Protein AF-A0A5D6Y113-F1 (afdb_monomer_lite)

Radius of gyration: 24.33 Å; chains: 1; bounding box: 71×51×54 Å

Structure (mmCIF, N/CA/C/O backbone):
data_AF-A0A5D6Y113-F1
#
_entry.id   AF-A0A5D6Y113-F1
#
loop_
_atom_site.group_PDB
_atom_site.id
_atom_site.type_symbol
_atom_site.label_atom_id
_atom_site.label_alt_id
_atom_site.label_comp_id
_atom_site.label_asym_id
_atom_site.label_entity_id
_atom_site.label_seq_id
_atom_site.pdbx_PDB_ins_code
_atom_site.Cartn_x
_atom_site.Cartn_y
_atom_site.Cartn_z
_atom_site.occupancy
_atom_site.B_iso_or_equiv
_atom_site.auth_seq_id
_atom_site.auth_comp_id
_atom_site.auth_asym_id
_atom_site.auth_atom_id
_atom_site.pdbx_PDB_model_num
ATOM 1 N N . MET A 1 1 ? -20.165 -2.470 1.820 1.00 55.06 1 MET A N 1
ATOM 2 C CA . MET A 1 1 ? -19.739 -1.443 2.804 1.00 55.06 1 MET A CA 1
ATOM 3 C C . MET A 1 1 ? -20.452 -0.102 2.636 1.00 55.06 1 MET A C 1
ATOM 5 O O . MET A 1 1 ? -20.246 0.569 1.633 1.00 55.06 1 MET A O 1
ATOM 9 N N . GLN A 1 2 ? -21.240 0.335 3.626 1.00 47.94 2 GLN A N 1
ATOM 10 C CA . GLN A 1 2 ? -21.704 1.727 3.748 1.00 47.94 2 GLN A CA 1
ATOM 11 C C . GLN A 1 2 ? -21.156 2.346 5.044 1.00 47.94 2 GLN A C 1
ATOM 13 O O . GLN A 1 2 ? -21.087 1.681 6.082 1.00 47.94 2 GLN A O 1
ATOM 18 N N . ARG A 1 3 ? -20.720 3.606 4.963 1.00 52.34 3 ARG A N 1
ATOM 19 C CA . ARG A 1 3 ? -20.337 4.444 6.108 1.00 52.34 3 ARG A CA 1
ATOM 20 C C . ARG A 1 3 ? -21.591 5.137 6.647 1.00 52.34 3 ARG A C 1
ATOM 22 O O . ARG A 1 3 ? -22.482 5.462 5.864 1.00 52.34 3 ARG A O 1
ATOM 29 N N . ALA A 1 4 ? -21.664 5.366 7.958 1.00 46.12 4 ALA A N 1
ATOM 30 C CA . ALA A 1 4 ? -22.745 6.153 8.547 1.00 46.12 4 ALA A CA 1
ATOM 31 C C . ALA A 1 4 ? -22.778 7.560 7.919 1.00 46.12 4 ALA A C 1
ATOM 33 O O . ALA A 1 4 ? -21.730 8.151 7.648 1.00 46.12 4 ALA A O 1
ATOM 34 N N . SER A 1 5 ? -23.977 8.080 7.649 1.00 41.00 5 SER A N 1
ATOM 35 C CA . SER A 1 5 ? -24.178 9.336 6.924 1.00 41.00 5 SER A CA 1
ATOM 36 C C . SER A 1 5 ? -23.503 10.508 7.641 1.00 41.00 5 SER A C 1
ATOM 38 O O . SER A 1 5 ? -23.987 10.971 8.676 1.00 41.00 5 SER A O 1
ATOM 40 N N . ARG A 1 6 ? -22.400 11.024 7.084 1.00 50.41 6 ARG A N 1
ATOM 41 C CA . ARG A 1 6 ? -21.844 12.311 7.511 1.00 50.41 6 ARG A CA 1
ATOM 42 C C . ARG A 1 6 ? -22.792 13.419 7.067 1.00 50.41 6 ARG A C 1
ATOM 44 O O . ARG A 1 6 ? -23.111 13.529 5.884 1.00 50.41 6 ARG A O 1
ATOM 51 N N . GLY A 1 7 ? -23.226 14.224 8.036 1.00 44.16 7 GLY A N 1
ATOM 52 C CA . GLY A 1 7 ? -24.005 15.435 7.810 1.00 44.16 7 GLY A CA 1
ATOM 53 C C . GLY A 1 7 ? -23.404 16.289 6.693 1.00 44.16 7 GLY A C 1
ATOM 54 O O . GLY A 1 7 ? -22.188 16.357 6.512 1.00 44.16 7 GLY A O 1
ATOM 55 N N . THR A 1 8 ? -24.299 16.887 5.921 1.00 43.56 8 THR A N 1
ATOM 56 C CA . THR A 1 8 ? -24.114 17.692 4.709 1.00 43.56 8 THR A CA 1
ATOM 57 C C . THR A 1 8 ? -22.980 18.729 4.793 1.00 43.56 8 THR A C 1
ATOM 59 O O . THR A 1 8 ? -23.245 19.902 5.027 1.00 43.56 8 THR A O 1
ATOM 62 N N . ALA A 1 9 ? -21.717 18.326 4.599 1.00 42.09 9 ALA A N 1
ATOM 63 C CA . ALA A 1 9 ? -20.578 19.257 4.510 1.00 42.09 9 ALA A CA 1
ATOM 64 C C . ALA A 1 9 ? -19.300 18.677 3.853 1.00 42.09 9 ALA A C 1
ATOM 66 O O . ALA A 1 9 ? -18.216 19.226 4.038 1.00 42.09 9 ALA A O 1
ATOM 67 N N . ALA A 1 10 ? -19.367 17.573 3.098 1.00 45.25 10 ALA A N 1
ATOM 68 C CA . ALA A 1 10 ? -18.191 17.055 2.386 1.00 45.25 10 ALA A CA 1
ATOM 69 C C . ALA A 1 10 ? -18.111 17.645 0.957 1.00 45.25 10 ALA A C 1
ATOM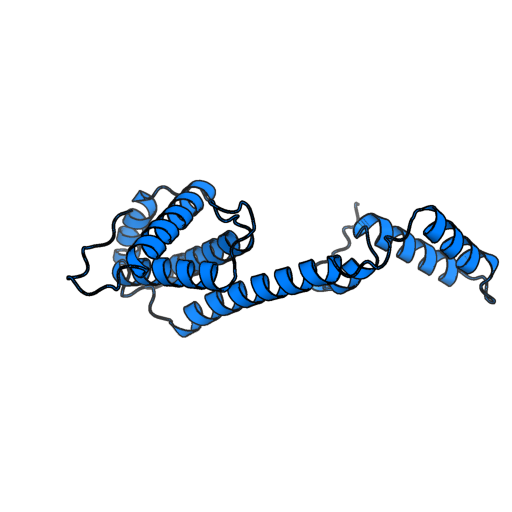 71 O O . ALA A 1 10 ? -19.097 17.567 0.217 1.00 45.25 10 ALA A O 1
ATOM 72 N N . PRO A 1 11 ? -16.976 18.232 0.522 1.00 43.31 11 PRO A N 1
ATOM 73 C CA . PRO A 1 11 ? -16.843 18.786 -0.827 1.00 43.31 11 PRO A CA 1
ATOM 74 C C . PRO A 1 11 ? -17.041 17.688 -1.885 1.00 43.31 11 PRO A C 1
ATOM 76 O O . PRO A 1 11 ? -16.453 16.615 -1.773 1.00 43.31 11 PRO A O 1
ATOM 79 N N . LYS A 1 12 ? -17.839 17.952 -2.933 1.00 45.09 12 LYS A N 1
ATOM 80 C CA . LYS A 1 12 ? -18.312 16.967 -3.942 1.00 45.09 12 LYS A CA 1
ATOM 81 C C . LYS A 1 12 ? -17.239 16.021 -4.522 1.00 45.09 12 LYS A C 1
ATOM 83 O O . LYS A 1 12 ? -17.572 14.901 -4.894 1.00 45.09 12 LYS A O 1
ATOM 88 N N . GLY A 1 13 ? -15.965 16.423 -4.571 1.00 54.56 13 GLY A N 1
ATOM 89 C CA . GLY A 1 13 ? -14.854 15.565 -5.013 1.00 54.56 13 GLY A CA 1
ATOM 90 C C . GLY A 1 13 ? -14.480 14.429 -4.044 1.00 54.56 13 GLY A C 1
ATOM 91 O O . GLY A 1 13 ? -14.003 13.384 -4.478 1.00 54.56 13 GLY A O 1
ATOM 92 N N . THR A 1 14 ? -14.741 14.589 -2.744 1.00 60.56 14 THR A N 1
ATOM 93 C CA . THR A 1 14 ? -14.380 13.597 -1.712 1.00 60.56 14 THR A CA 1
ATOM 94 C C . THR A 1 14 ? -15.302 12.380 -1.687 1.00 60.56 14 THR A C 1
ATOM 96 O O . THR A 1 14 ? -14.813 11.275 -1.475 1.00 60.56 14 THR A O 1
ATOM 99 N N . ALA A 1 15 ? -16.592 12.540 -2.001 1.00 68.19 15 ALA A N 1
ATOM 100 C CA . ALA A 1 15 ? -17.554 11.433 -2.017 1.00 68.19 15 ALA A CA 1
ATOM 101 C C . ALA A 1 15 ? -17.235 10.383 -3.101 1.00 68.19 15 ALA A C 1
ATOM 103 O O . ALA A 1 15 ? -17.309 9.180 -2.859 1.00 68.19 15 ALA A O 1
ATOM 104 N N . GLY A 1 16 ? -16.818 10.826 -4.295 1.00 79.06 16 GLY A N 1
ATOM 105 C CA . GLY A 1 16 ? -16.410 9.915 -5.372 1.00 79.06 16 GLY A CA 1
ATOM 106 C C . GLY A 1 16 ? -15.104 9.179 -5.064 1.00 79.06 16 GLY A C 1
ATOM 107 O O . GLY A 1 16 ? -14.962 7.994 -5.367 1.00 79.06 16 GLY A O 1
ATOM 108 N N . GLN A 1 17 ? -14.157 9.865 -4.421 1.00 81.94 17 GLN A N 1
ATOM 109 C CA . GLN A 1 17 ? -12.900 9.264 -3.981 1.00 81.94 17 GLN A CA 1
ATOM 110 C C . GLN A 1 17 ? -13.118 8.247 -2.856 1.00 81.94 17 GLN A C 1
ATOM 112 O O . GLN A 1 17 ? -12.492 7.191 -2.860 1.00 81.94 17 GLN A O 1
ATOM 117 N N . GLU A 1 18 ? -14.014 8.549 -1.921 1.00 86.81 18 GLU A N 1
ATOM 118 C CA . GLU A 1 18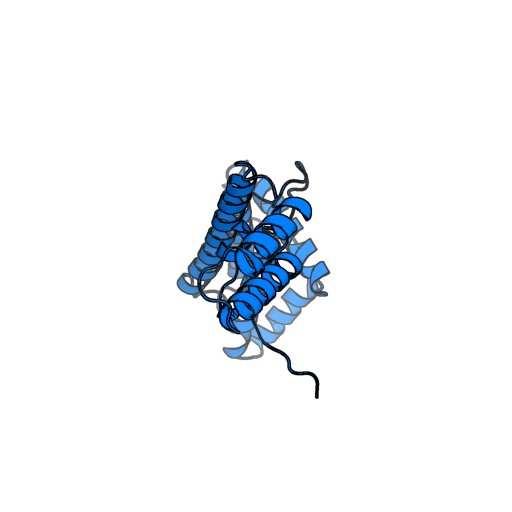 ? -14.411 7.647 -0.847 1.00 86.81 18 GLU A CA 1
ATOM 119 C C . GLU A 1 18 ? -15.067 6.377 -1.391 1.00 86.81 18 GLU A C 1
ATOM 121 O O . GLU A 1 18 ? -14.627 5.282 -1.052 1.00 86.81 18 GLU A O 1
ATOM 126 N N . ALA A 1 19 ? -16.050 6.496 -2.289 1.00 87.62 19 ALA A N 1
ATOM 127 C CA . ALA A 1 19 ? -16.704 5.332 -2.887 1.00 87.62 19 ALA A CA 1
ATOM 128 C C . ALA A 1 19 ? -15.701 4.417 -3.609 1.00 87.62 19 ALA A C 1
ATOM 130 O O . ALA A 1 19 ? -15.749 3.194 -3.472 1.00 87.62 19 ALA A O 1
ATOM 131 N N . ALA A 1 20 ? -14.745 5.009 -4.332 1.00 90.44 20 ALA A N 1
ATOM 132 C CA . ALA A 1 20 ? -13.668 4.253 -4.954 1.00 90.44 20 ALA A CA 1
ATOM 133 C C . ALA A 1 20 ? -12.773 3.574 -3.904 1.00 90.44 20 ALA A C 1
ATOM 135 O O . ALA A 1 20 ? -12.513 2.381 -4.025 1.00 90.44 20 ALA A O 1
ATOM 136 N N . ALA A 1 21 ? -12.357 4.285 -2.853 1.00 92.25 21 ALA A N 1
ATOM 137 C CA . ALA A 1 21 ? -11.545 3.716 -1.778 1.00 92.25 21 ALA A CA 1
ATOM 138 C C . ALA A 1 21 ? -12.220 2.502 -1.120 1.00 92.25 21 ALA A C 1
ATOM 140 O O . ALA A 1 21 ? -11.576 1.472 -0.930 1.00 92.25 21 ALA A O 1
ATOM 141 N N . MET A 1 22 ? -13.524 2.599 -0.835 1.00 92.12 22 MET A N 1
ATOM 142 C CA . MET A 1 22 ? -14.298 1.499 -0.252 1.00 92.12 22 MET A CA 1
ATOM 143 C C . MET A 1 22 ? -14.403 0.309 -1.203 1.00 92.12 22 MET A C 1
ATOM 145 O O . MET A 1 22 ? -14.309 -0.829 -0.754 1.00 92.12 22 MET A O 1
ATOM 149 N N . LYS A 1 23 ? -14.521 0.551 -2.515 1.00 91.81 23 LYS A N 1
ATOM 150 C CA . LYS A 1 23 ? -14.478 -0.522 -3.513 1.00 91.81 23 LYS A CA 1
ATOM 151 C C . LYS A 1 23 ? -13.139 -1.270 -3.479 1.00 91.81 23 LYS A C 1
ATOM 153 O O . LYS A 1 23 ? -13.145 -2.484 -3.333 1.00 91.81 23 LYS A O 1
ATOM 158 N N . TYR A 1 24 ? -12.004 -0.563 -3.531 1.00 92.69 24 TYR A N 1
ATOM 159 C CA . TYR A 1 24 ? -10.682 -1.211 -3.451 1.00 92.69 24 TYR A CA 1
ATOM 160 C C . TYR A 1 24 ? -10.483 -1.974 -2.142 1.00 92.69 24 TYR A C 1
ATOM 162 O O . TYR A 1 24 ? -9.809 -3.001 -2.129 1.00 92.69 24 TYR A O 1
ATOM 170 N N . PHE A 1 25 ? -11.043 -1.474 -1.042 1.00 93.00 25 PHE A N 1
ATOM 171 C CA . PHE A 1 25 ? -10.974 -2.159 0.240 1.00 93.00 25 PHE A CA 1
ATOM 172 C C . PHE A 1 25 ? -11.836 -3.426 0.270 1.00 93.00 25 PHE A C 1
ATOM 174 O O . PHE A 1 25 ? -11.369 -4.458 0.743 1.00 93.00 25 PHE A O 1
ATOM 181 N N . GLY A 1 26 ? -13.044 -3.391 -0.298 1.00 89.69 26 GLY A N 1
ATOM 182 C CA . GLY A 1 26 ? -13.877 -4.583 -0.482 1.00 89.69 26 GLY A CA 1
ATOM 183 C C . GLY A 1 26 ? -13.194 -5.637 -1.359 1.00 89.69 26 GLY A C 1
ATOM 184 O O . GLY A 1 26 ? -13.096 -6.797 -0.964 1.00 89.69 26 GLY A O 1
ATOM 185 N N . ASP A 1 27 ? -12.629 -5.219 -2.495 1.00 90.81 27 ASP A N 1
ATOM 186 C CA . ASP A 1 27 ? -11.871 -6.096 -3.397 1.00 90.81 27 ASP A CA 1
ATOM 187 C C . ASP A 1 27 ? -10.630 -6.687 -2.701 1.00 90.81 27 ASP A C 1
ATOM 189 O O . ASP A 1 27 ? -10.244 -7.831 -2.945 1.00 90.81 27 ASP A O 1
ATOM 193 N N . PHE A 1 28 ? -9.980 -5.916 -1.824 1.00 91.31 28 PHE A N 1
ATOM 194 C CA . PHE A 1 28 ? -8.883 -6.399 -0.986 1.00 91.31 28 PHE A CA 1
ATOM 195 C C . PHE A 1 28 ? -9.347 -7.467 0.004 1.00 91.31 28 PHE A C 1
ATOM 197 O O . PHE A 1 28 ? -8.706 -8.510 0.095 1.00 91.31 28 PHE A O 1
ATOM 204 N N . LEU A 1 29 ? -10.448 -7.238 0.719 1.00 88.06 29 LEU A N 1
ATOM 205 C CA . LEU A 1 29 ? -10.960 -8.200 1.695 1.00 88.06 29 LEU A CA 1
ATOM 206 C C . LEU A 1 29 ? -11.326 -9.524 1.033 1.00 88.06 29 LEU A C 1
ATOM 208 O O . LEU A 1 29 ? -10.899 -10.574 1.507 1.00 88.06 29 LEU A O 1
ATOM 212 N N . GLN A 1 30 ? -11.994 -9.474 -0.120 1.00 85.94 30 GLN A N 1
ATOM 213 C CA . GLN A 1 30 ? -12.256 -10.667 -0.924 1.00 85.94 30 GLN A CA 1
ATOM 214 C C . GLN A 1 30 ? -10.959 -11.373 -1.336 1.00 85.94 30 GLN A C 1
ATOM 216 O O . GLN A 1 30 ? -10.864 -12.594 -1.244 1.00 85.94 30 GLN A O 1
ATOM 221 N N . HIS A 1 31 ? -9.936 -10.612 -1.740 1.00 84.19 31 HIS A N 1
ATOM 222 C CA . HIS A 1 31 ? -8.639 -11.165 -2.124 1.00 84.19 31 HIS A CA 1
ATOM 223 C C . HIS A 1 31 ? -7.924 -11.889 -0.974 1.00 84.19 31 HIS A C 1
ATOM 225 O O . HIS A 1 31 ? -7.252 -12.887 -1.217 1.00 84.19 31 HIS A O 1
ATOM 231 N N . VAL A 1 32 ? -8.083 -11.426 0.269 1.00 80.50 32 VAL A N 1
ATOM 232 C CA . VAL A 1 32 ? -7.530 -12.094 1.461 1.00 80.50 32 VAL A CA 1
ATOM 233 C C . VAL A 1 32 ? -8.495 -13.110 2.090 1.00 80.50 32 VAL A C 1
ATOM 235 O O . VAL A 1 32 ? -8.246 -13.584 3.195 1.00 80.50 32 VAL A O 1
ATOM 238 N N . GLY A 1 33 ? -9.588 -13.460 1.401 1.00 78.31 33 GLY A N 1
ATOM 239 C CA . GLY A 1 33 ? -10.561 -14.459 1.856 1.00 78.31 33 GLY A CA 1
ATOM 240 C C . GLY A 1 33 ? -11.453 -13.999 3.012 1.00 78.31 33 GLY A C 1
ATOM 241 O O . GLY A 1 33 ? -12.074 -14.825 3.676 1.00 78.31 33 GLY A O 1
ATOM 242 N N . MET A 1 34 ? -11.525 -12.695 3.270 1.00 78.94 34 MET A N 1
ATOM 243 C CA . MET A 1 34 ? -12.347 -12.114 4.325 1.00 78.94 34 MET A CA 1
ATOM 244 C C . MET A 1 34 ? -13.678 -11.612 3.765 1.00 78.94 34 MET A C 1
ATOM 246 O O . MET A 1 34 ? -13.714 -10.816 2.826 1.00 78.94 34 MET A O 1
ATOM 250 N N . GLN A 1 35 ? -14.785 -12.032 4.378 1.00 75.38 35 GLN A N 1
ATOM 251 C CA . GLN A 1 35 ? -16.091 -11.430 4.107 1.00 75.38 35 GLN A CA 1
ATOM 252 C C . GLN A 1 35 ? -16.244 -10.094 4.842 1.00 75.38 35 GLN A C 1
ATOM 254 O O . GLN A 1 35 ? -15.622 -9.876 5.880 1.00 75.38 35 GLN A O 1
ATOM 259 N N . GLU A 1 36 ? -17.098 -9.197 4.338 1.00 68.50 36 GLU A N 1
ATOM 260 C CA . GLU A 1 36 ? -17.362 -7.916 5.014 1.00 68.50 36 GLU A CA 1
ATOM 261 C C . GLU A 1 36 ? -17.898 -8.116 6.444 1.00 68.50 36 GLU A C 1
ATOM 263 O O . GLU A 1 36 ? -17.520 -7.355 7.333 1.00 68.50 36 GLU A O 1
ATOM 268 N N . SER A 1 37 ? -18.694 -9.167 6.682 1.00 71.38 37 SER A N 1
ATOM 269 C CA . SER A 1 37 ? -19.205 -9.538 8.012 1.00 71.38 37 SER A CA 1
ATOM 270 C C . SER A 1 37 ? -18.097 -9.900 9.004 1.00 71.38 37 SER A C 1
ATOM 272 O O . SER A 1 37 ? -18.273 -9.722 10.205 1.00 71.38 37 SER A O 1
ATOM 274 N N . ALA A 1 38 ? -16.923 -10.324 8.522 1.00 68.69 38 ALA A N 1
ATOM 275 C CA . ALA A 1 38 ? -15.777 -10.630 9.375 1.00 68.69 38 ALA A CA 1
ATOM 276 C C . ALA A 1 38 ? -15.225 -9.376 10.079 1.00 68.69 38 ALA A C 1
ATOM 278 O O . ALA A 1 38 ? -14.584 -9.488 11.122 1.00 68.69 38 ALA A O 1
ATOM 279 N N . LEU A 1 39 ? -15.476 -8.171 9.544 1.00 74.06 39 LEU A N 1
ATOM 280 C CA . LEU A 1 39 ? -15.166 -6.924 10.252 1.00 74.06 39 LEU A CA 1
ATOM 281 C C . LEU A 1 39 ? -16.111 -6.698 11.436 1.00 74.06 39 LEU A C 1
ATOM 283 O O . LEU A 1 39 ? -15.673 -6.210 12.477 1.00 74.06 39 LEU A O 1
ATOM 287 N N . ASP A 1 40 ? -17.381 -7.070 11.296 1.00 71.50 40 ASP A N 1
ATOM 288 C CA . ASP A 1 40 ? -18.372 -6.947 12.366 1.00 71.50 40 ASP A CA 1
ATOM 289 C C . ASP A 1 40 ? -18.140 -8.017 13.448 1.00 71.50 40 ASP A C 1
ATOM 291 O O . ASP A 1 40 ? -18.197 -7.720 14.641 1.00 71.50 40 ASP A O 1
ATOM 295 N N . GLU A 1 41 ? -17.755 -9.234 13.051 1.00 67.44 41 GLU A N 1
ATOM 296 C CA . GLU A 1 41 ? -17.295 -10.286 13.967 1.00 67.44 41 GLU A CA 1
ATOM 297 C C . GLU A 1 41 ? -16.003 -9.889 14.692 1.00 67.44 41 GLU A C 1
ATOM 299 O O . GLU A 1 41 ? -15.885 -10.097 15.901 1.00 67.44 41 GLU A O 1
ATOM 304 N N . MET A 1 42 ? -15.056 -9.246 13.994 1.00 69.06 42 MET A N 1
ATOM 305 C CA . MET A 1 42 ? -13.888 -8.647 14.642 1.00 69.06 42 MET A CA 1
ATOM 306 C C . MET A 1 42 ? -14.296 -7.609 15.676 1.00 69.06 42 MET A C 1
ATOM 308 O O . MET A 1 42 ? -13.701 -7.591 16.746 1.00 69.06 42 MET A O 1
ATOM 312 N N . ASN A 1 43 ? -15.296 -6.769 15.394 1.00 67.62 43 ASN A N 1
ATOM 313 C CA . ASN A 1 43 ? -15.797 -5.791 16.358 1.00 67.62 43 ASN A CA 1
ATOM 314 C C . ASN A 1 43 ? -16.346 -6.468 17.613 1.00 67.62 43 ASN A C 1
ATOM 316 O O . ASN A 1 43 ? -15.985 -6.097 18.727 1.00 67.62 43 ASN A O 1
ATOM 320 N N . LEU A 1 44 ? -17.155 -7.511 17.432 1.00 62.62 44 LEU A N 1
ATOM 321 C CA . LEU A 1 44 ? -17.702 -8.292 18.536 1.00 62.62 44 LEU A CA 1
ATOM 322 C C . LEU A 1 44 ? -16.583 -8.928 19.381 1.00 62.62 44 LEU A C 1
ATOM 324 O O . LEU A 1 44 ? -16.611 -8.861 20.609 1.00 62.62 44 LEU A O 1
ATOM 328 N N . ALA A 1 45 ? -15.560 -9.483 18.724 1.00 62.56 45 ALA A N 1
ATOM 329 C CA . ALA A 1 45 ? -14.397 -10.074 19.379 1.00 62.56 45 ALA A CA 1
ATOM 330 C C . ALA A 1 45 ? -13.494 -9.028 20.062 1.00 62.56 45 ALA A C 1
ATOM 332 O O . ALA A 1 45 ? -12.970 -9.297 21.138 1.00 62.56 45 ALA A O 1
ATOM 333 N N . LEU A 1 46 ? -13.331 -7.835 19.479 1.00 65.12 46 LEU A N 1
ATOM 334 C CA . LEU A 1 46 ? -12.581 -6.697 20.036 1.00 65.12 46 LEU A CA 1
ATOM 335 C C . LEU A 1 46 ? -13.243 -6.130 21.299 1.00 65.12 46 LEU A C 1
ATOM 337 O O . LEU A 1 46 ? -12.549 -5.715 22.222 1.00 65.12 46 LEU A O 1
ATOM 341 N N . VAL A 1 47 ? -14.577 -6.121 21.338 1.00 62.66 47 VAL A N 1
ATOM 342 C CA . VAL A 1 47 ? -15.357 -5.720 22.517 1.00 62.66 47 VAL A CA 1
ATOM 343 C C . VAL A 1 47 ? -15.285 -6.791 23.612 1.00 62.66 47 VAL A C 1
ATOM 345 O O . VAL A 1 47 ? -15.234 -6.452 24.793 1.00 62.66 47 VAL A O 1
ATOM 348 N N . ALA A 1 48 ? -15.253 -8.076 23.237 1.00 59.91 48 ALA A N 1
ATOM 349 C CA . ALA A 1 48 ? -15.210 -9.200 24.176 1.00 59.91 48 ALA A CA 1
ATOM 350 C C . ALA A 1 48 ? -13.805 -9.501 24.736 1.00 59.91 48 ALA A C 1
ATOM 352 O O . ALA A 1 48 ? -13.675 -9.921 25.886 1.00 59.91 48 ALA A O 1
ATOM 353 N N . ALA A 1 49 ? -12.748 -9.299 23.947 1.00 53.22 49 ALA A N 1
ATOM 354 C CA . ALA A 1 49 ? -11.365 -9.535 24.339 1.00 53.22 49 ALA A CA 1
ATOM 355 C C . ALA A 1 49 ? -10.641 -8.195 24.533 1.00 53.22 49 ALA A C 1
ATOM 357 O O . ALA A 1 49 ? -10.487 -7.418 23.596 1.00 53.22 49 ALA A O 1
ATOM 358 N N . GLY A 1 50 ? -10.168 -7.924 25.756 1.00 55.56 50 GLY A N 1
ATOM 359 C CA . GLY A 1 50 ? -9.332 -6.756 26.076 1.00 55.56 50 GLY A CA 1
ATOM 360 C C . GLY A 1 50 ? -8.065 -6.639 25.196 1.00 55.56 50 GLY A C 1
ATOM 361 O O . GLY A 1 50 ? -7.828 -7.494 24.361 1.00 55.56 50 GLY A O 1
ATOM 362 N N . PRO A 1 51 ? -7.178 -5.648 25.405 1.00 50.44 51 PRO A N 1
ATOM 363 C CA . PRO A 1 51 ? -6.339 -4.909 24.424 1.00 50.44 51 PRO A CA 1
ATOM 364 C C . PRO A 1 51 ? -5.540 -5.637 23.306 1.00 50.44 51 PRO A C 1
ATOM 366 O O . PRO A 1 51 ? -5.064 -4.971 22.380 1.00 50.44 51 PRO A O 1
ATOM 369 N N . ALA A 1 52 ? -5.420 -6.965 23.319 1.00 48.19 52 ALA A N 1
ATOM 370 C CA . ALA A 1 52 ? -4.760 -7.786 22.297 1.00 48.19 52 ALA A CA 1
ATOM 371 C C . ALA A 1 52 ? -5.316 -7.687 20.844 1.00 48.19 52 ALA A C 1
ATOM 373 O O . ALA A 1 52 ? -4.516 -7.769 19.910 1.00 48.19 52 ALA A O 1
ATOM 374 N N . PRO A 1 53 ? -6.620 -7.461 20.576 1.00 56.16 53 PRO A N 1
ATOM 375 C CA . PRO A 1 53 ? -7.155 -7.493 19.215 1.00 56.16 53 PRO A CA 1
ATOM 376 C C . PRO A 1 53 ? -6.898 -6.214 18.391 1.00 56.16 53 PRO A C 1
ATOM 378 O O . PRO A 1 53 ? -7.086 -6.219 17.175 1.00 56.16 53 PRO A O 1
ATOM 381 N N . SER A 1 54 ? -6.361 -5.141 18.990 1.00 57.28 54 SER A N 1
ATOM 382 C CA . SER A 1 54 ? -5.960 -3.915 18.266 1.00 57.28 54 SER A CA 1
ATOM 383 C C . SER A 1 54 ? -4.868 -4.162 17.212 1.00 57.28 54 SER A C 1
ATOM 385 O O . SER A 1 54 ? -4.846 -3.525 16.157 1.00 57.28 54 SER A O 1
ATOM 387 N N . GLN A 1 55 ? -3.980 -5.135 17.448 1.00 65.25 55 GLN A N 1
ATOM 388 C CA . GLN A 1 55 ? -2.891 -5.477 16.533 1.00 65.25 55 GLN A CA 1
ATOM 389 C C . GLN A 1 55 ? -3.408 -5.995 15.181 1.00 65.25 55 GLN A C 1
ATOM 391 O O . GLN A 1 55 ? -2.777 -5.736 14.154 1.00 65.25 55 GLN A O 1
ATOM 396 N N . ASN A 1 56 ? -4.581 -6.632 15.162 1.00 77.00 56 ASN A N 1
ATOM 397 C CA . ASN A 1 56 ? -5.196 -7.164 13.947 1.00 77.00 56 ASN A CA 1
ATOM 398 C C . ASN A 1 56 ? -5.627 -6.046 12.986 1.00 77.00 56 ASN A C 1
ATOM 400 O O . ASN A 1 56 ? -5.422 -6.175 11.780 1.00 77.00 56 ASN A O 1
ATOM 404 N N . LEU A 1 57 ? -6.114 -4.909 13.498 1.00 84.62 57 LEU A N 1
ATOM 405 C CA . LEU A 1 57 ? -6.515 -3.765 12.667 1.00 84.62 57 LEU A CA 1
ATOM 406 C C . LEU A 1 57 ? -5.314 -3.072 12.009 1.00 84.62 57 LEU A C 1
ATOM 408 O O . LEU A 1 57 ? -5.360 -2.728 10.829 1.00 84.62 57 LEU A O 1
ATOM 412 N N . TYR A 1 58 ? -4.202 -2.911 12.731 1.00 88.50 58 TYR A N 1
ATOM 413 C CA . TYR A 1 58 ? -2.973 -2.365 12.142 1.00 88.50 58 TYR A CA 1
ATOM 414 C C . TYR A 1 58 ? -2.341 -3.311 11.120 1.00 88.50 58 TYR A C 1
ATOM 416 O O . TYR A 1 58 ? -1.778 -2.849 10.125 1.00 88.50 58 TYR A O 1
ATOM 424 N N . SER A 1 59 ? -2.421 -4.623 11.351 1.00 88.06 59 SER A N 1
ATOM 425 C CA . SER A 1 59 ? -1.997 -5.630 10.376 1.00 88.06 59 SER A CA 1
ATOM 426 C C . SER A 1 59 ? -2.872 -5.580 9.124 1.00 88.06 59 SER A C 1
ATOM 428 O O . SER A 1 59 ? -2.331 -5.565 8.022 1.00 88.06 59 SER A O 1
ATOM 430 N N . LEU A 1 60 ? -4.193 -5.438 9.277 1.00 88.56 60 LEU A N 1
ATOM 431 C CA . LEU A 1 60 ? -5.128 -5.267 8.163 1.00 88.56 60 LEU A CA 1
ATOM 432 C C . LEU A 1 60 ? -4.819 -4.003 7.350 1.00 88.56 60 LEU A C 1
ATOM 434 O O . LEU A 1 60 ? -4.706 -4.070 6.129 1.00 88.56 60 LEU A O 1
ATOM 438 N N . LEU A 1 61 ? -4.598 -2.866 8.021 1.00 91.88 61 LEU A N 1
ATOM 439 C CA . LEU A 1 61 ? -4.168 -1.622 7.376 1.00 91.88 61 LEU A CA 1
ATOM 440 C C . LEU A 1 61 ? -2.823 -1.770 6.655 1.00 91.88 61 LEU A C 1
ATOM 442 O O . LEU A 1 61 ? -2.634 -1.204 5.582 1.00 91.88 61 LEU A O 1
ATOM 446 N N . THR A 1 62 ? -1.885 -2.526 7.227 1.00 92.06 62 THR A N 1
ATOM 447 C CA . THR A 1 62 ? -0.584 -2.795 6.597 1.00 92.06 62 THR A CA 1
ATOM 448 C C . THR A 1 62 ? -0.744 -3.667 5.352 1.00 92.06 62 THR A C 1
ATOM 450 O O . THR A 1 62 ? -0.162 -3.368 4.316 1.00 92.06 62 THR A O 1
ATOM 453 N N . ALA A 1 63 ? -1.559 -4.719 5.418 1.00 91.44 63 ALA A N 1
ATOM 454 C CA . ALA A 1 63 ? -1.838 -5.577 4.272 1.00 91.44 63 ALA A CA 1
ATOM 455 C C . ALA A 1 63 ? -2.562 -4.805 3.158 1.00 91.44 63 ALA A C 1
ATOM 457 O O . ALA A 1 63 ? -2.188 -4.909 1.991 1.00 91.44 63 ALA A O 1
ATOM 458 N N . PHE A 1 64 ? -3.528 -3.956 3.517 1.00 93.38 64 PHE A N 1
ATOM 459 C CA . PHE A 1 64 ? -4.203 -3.085 2.560 1.00 93.38 64 PHE A CA 1
ATOM 460 C C . PHE A 1 64 ? -3.249 -2.055 1.937 1.00 93.38 64 PHE A C 1
ATOM 462 O O . PHE A 1 64 ? -3.295 -1.816 0.731 1.00 93.38 64 PHE A O 1
ATOM 469 N N . SER A 1 65 ? -2.332 -1.476 2.717 1.00 94.44 65 SER A N 1
ATOM 470 C CA . SER A 1 65 ? -1.346 -0.534 2.178 1.00 94.44 65 SER A CA 1
ATOM 471 C C . SER A 1 65 ? -0.362 -1.208 1.218 1.00 94.44 65 SER A C 1
ATOM 473 O O . SER A 1 65 ? 0.066 -0.583 0.253 1.00 94.44 65 SER A O 1
ATOM 475 N N . ILE A 1 66 ? -0.027 -2.484 1.432 1.00 91.94 66 ILE A N 1
ATOM 476 C CA . ILE A 1 66 ? 0.746 -3.297 0.480 1.00 91.94 66 ILE A CA 1
ATOM 477 C C . ILE A 1 66 ? -0.077 -3.571 -0.777 1.00 91.94 66 ILE A C 1
ATOM 479 O O . ILE A 1 66 ? 0.418 -3.365 -1.882 1.00 91.94 66 ILE A O 1
ATOM 483 N N . TYR A 1 67 ? -1.344 -3.957 -0.618 1.00 90.25 67 TYR A N 1
ATOM 484 C CA . TYR A 1 67 ? -2.265 -4.183 -1.729 1.00 90.25 67 TYR A CA 1
ATOM 485 C C . TYR A 1 67 ? -2.334 -2.962 -2.655 1.00 90.25 67 TYR A C 1
ATOM 487 O O . TYR A 1 67 ? -2.171 -3.104 -3.861 1.00 90.25 67 TYR A O 1
ATOM 495 N N . LEU A 1 68 ? -2.476 -1.746 -2.119 1.00 91.69 68 LEU A N 1
ATOM 496 C CA . LEU A 1 68 ? -2.560 -0.527 -2.933 1.00 91.69 68 LEU A CA 1
ATOM 497 C C . LEU A 1 68 ? -1.298 -0.219 -3.762 1.00 91.69 68 LEU A C 1
ATOM 499 O O . LEU A 1 68 ? -1.409 0.469 -4.777 1.00 91.69 68 LEU A O 1
ATOM 503 N N . GLN A 1 69 ? -0.116 -0.715 -3.378 1.00 90.75 69 GLN A N 1
ATOM 504 C CA . GLN A 1 69 ? 1.145 -0.419 -4.082 1.00 90.75 69 GLN A CA 1
ATOM 505 C C . GLN A 1 69 ? 1.197 -1.012 -5.495 1.00 90.75 69 GLN A C 1
ATOM 507 O O . GLN A 1 69 ? 1.880 -0.465 -6.363 1.00 90.75 69 GLN A O 1
ATOM 512 N N . SER A 1 70 ? 0.484 -2.118 -5.721 1.00 85.75 70 SER A N 1
ATOM 513 C CA . SER A 1 70 ? 0.504 -2.888 -6.970 1.00 85.75 70 SER A CA 1
ATOM 514 C C . SER A 1 70 ? -0.845 -2.922 -7.686 1.00 85.75 70 SER A C 1
ATOM 516 O O . SER A 1 70 ? -1.008 -3.653 -8.663 1.00 85.75 70 SER A O 1
ATOM 518 N N . LYS A 1 71 ? -1.829 -2.136 -7.235 1.00 88.06 71 LYS A N 1
ATOM 519 C CA . LYS A 1 71 ? -3.164 -2.153 -7.838 1.00 88.06 71 LYS A CA 1
ATOM 520 C C . LYS A 1 71 ? -3.277 -1.186 -9.008 1.00 88.06 71 LYS A C 1
ATOM 522 O O . LYS A 1 71 ? -2.856 -0.033 -8.880 1.00 88.06 71 LYS A O 1
ATOM 527 N N . PRO A 1 72 ? -3.865 -1.630 -10.132 1.00 85.81 72 PRO A N 1
ATOM 528 C CA . PRO A 1 72 ? -4.147 -0.756 -11.250 1.00 85.81 72 PRO A CA 1
ATOM 529 C C . PRO A 1 72 ? -5.355 0.124 -10.944 1.00 85.81 72 PRO A C 1
ATOM 531 O O . PRO A 1 72 ? -6.321 -0.308 -10.316 1.00 85.81 72 PRO A O 1
ATOM 534 N N . ASN A 1 73 ? -5.312 1.354 -11.434 1.00 83.75 73 ASN A N 1
ATOM 535 C CA . ASN A 1 73 ? -6.454 2.230 -11.546 1.00 83.75 73 ASN A CA 1
ATOM 536 C C . ASN A 1 73 ? -7.429 1.648 -12.577 1.00 83.75 73 ASN A C 1
ATOM 538 O O . ASN A 1 73 ? -7.080 1.486 -13.741 1.00 83.75 73 ASN A O 1
ATOM 542 N N . VAL A 1 74 ? -8.675 1.405 -12.170 1.00 77.38 74 VAL A N 1
ATOM 543 C CA . VAL A 1 74 ? -9.738 0.868 -13.041 1.00 77.38 74 VAL A CA 1
ATOM 544 C C . VAL A 1 74 ? -9.930 1.668 -14.341 1.00 77.38 74 VAL A C 1
ATOM 546 O O . VAL A 1 74 ? -10.349 1.098 -15.341 1.00 77.38 74 VAL A O 1
ATOM 549 N N . ARG A 1 75 ? -9.650 2.979 -14.347 1.00 77.19 75 ARG A N 1
ATOM 550 C CA . ARG A 1 75 ? -9.855 3.841 -15.524 1.00 77.19 75 ARG A CA 1
ATOM 551 C C . ARG A 1 75 ? -8.688 3.824 -16.505 1.00 77.19 75 ARG A C 1
ATOM 553 O O . ARG A 1 75 ? -8.937 3.824 -17.702 1.00 77.19 75 ARG A O 1
ATOM 560 N N . SER A 1 76 ? -7.449 3.873 -16.017 1.00 81.50 76 SER A N 1
ATOM 561 C CA . SER A 1 76 ? -6.264 3.960 -16.885 1.00 81.50 76 SER A CA 1
ATOM 562 C C . SER A 1 76 ? -5.565 2.619 -17.101 1.00 81.50 76 SER A C 1
ATOM 564 O O . SER A 1 76 ? -4.737 2.517 -17.995 1.00 81.50 76 SER A O 1
ATOM 566 N N . GLY A 1 77 ? -5.841 1.600 -16.282 1.00 81.69 77 GLY A N 1
ATOM 567 C CA . GLY A 1 77 ? -5.102 0.331 -16.273 1.00 81.69 77 GLY A CA 1
ATOM 568 C C . GLY A 1 77 ? -3.694 0.434 -15.668 1.00 81.69 77 GLY A C 1
ATOM 569 O O . GLY A 1 77 ? -3.112 -0.577 -15.284 1.00 81.69 77 GLY A O 1
ATOM 570 N N . GLU A 1 78 ? -3.165 1.647 -15.518 1.00 85.44 78 GLU A N 1
ATOM 571 C CA . GLU A 1 78 ? -1.884 1.925 -14.873 1.00 85.44 78 GLU A CA 1
ATOM 572 C C . GLU A 1 78 ? -1.963 1.770 -13.356 1.00 85.44 78 GLU A C 1
ATOM 574 O O . GLU A 1 78 ? -3.019 1.951 -12.753 1.00 85.44 78 GLU A O 1
ATOM 579 N N . LEU A 1 79 ? -0.828 1.507 -12.709 1.00 88.88 79 LEU A N 1
ATOM 580 C CA . LEU A 1 79 ? -0.746 1.448 -11.250 1.00 88.88 79 LEU A CA 1
ATOM 581 C C . LEU A 1 79 ? -1.197 2.757 -10.590 1.00 88.88 79 LEU A C 1
ATOM 583 O O . LEU A 1 79 ? -0.964 3.851 -11.106 1.00 88.88 79 LEU A O 1
ATOM 587 N N . LEU A 1 80 ? -1.809 2.647 -9.408 1.00 90.50 80 LEU A N 1
ATOM 588 C CA . LEU A 1 80 ? -2.269 3.806 -8.648 1.00 90.50 80 LEU A CA 1
ATOM 589 C C . LEU A 1 80 ? -1.140 4.826 -8.423 1.00 90.50 80 LEU A C 1
ATOM 591 O O . LEU A 1 80 ? -0.040 4.507 -7.958 1.00 90.50 80 LEU A O 1
ATOM 595 N N . ALA A 1 81 ? -1.451 6.092 -8.704 1.00 91.62 81 ALA A N 1
ATOM 596 C CA . ALA A 1 81 ? -0.582 7.205 -8.361 1.00 91.62 81 ALA A CA 1
ATOM 597 C C . ALA A 1 81 ? -0.462 7.343 -6.834 1.00 91.62 81 ALA A C 1
ATOM 599 O O . ALA A 1 81 ? -1.416 7.093 -6.092 1.00 91.62 81 ALA A O 1
ATOM 600 N N . LYS A 1 82 ? 0.697 7.826 -6.365 1.00 93.44 82 LYS A N 1
ATOM 601 C CA . LYS A 1 82 ? 1.002 8.008 -4.934 1.00 93.44 82 LYS A CA 1
ATOM 602 C C . LYS A 1 82 ? -0.102 8.772 -4.196 1.00 93.44 82 LYS A C 1
ATOM 604 O O . LYS A 1 82 ? -0.579 8.312 -3.164 1.00 93.44 82 LYS A O 1
ATOM 609 N N . ALA A 1 83 ? -0.525 9.916 -4.736 1.00 91.94 83 ALA A N 1
ATOM 610 C CA . ALA A 1 83 ? -1.554 10.754 -4.120 1.00 91.94 83 ALA A CA 1
ATOM 611 C C . ALA A 1 83 ? -2.906 10.029 -4.011 1.00 91.94 83 ALA A C 1
ATOM 613 O O . ALA A 1 83 ? -3.588 10.133 -2.994 1.00 91.94 83 ALA A O 1
ATOM 614 N N . THR A 1 84 ? -3.272 9.245 -5.028 1.00 92.75 84 THR A N 1
ATOM 615 C CA . THR A 1 84 ? -4.513 8.464 -5.035 1.00 92.75 84 THR A CA 1
ATOM 616 C C . THR A 1 84 ? -4.476 7.351 -3.993 1.00 92.75 84 THR A C 1
ATOM 618 O O . THR A 1 84 ? -5.415 7.238 -3.209 1.00 92.75 84 THR A O 1
ATOM 621 N N . ALA A 1 85 ? -3.384 6.582 -3.930 1.00 94.25 85 ALA A N 1
ATOM 622 C CA . ALA A 1 85 ? -3.218 5.508 -2.952 1.00 94.25 85 ALA A CA 1
ATOM 623 C C . ALA A 1 85 ? -3.240 6.036 -1.507 1.00 94.25 85 ALA A C 1
ATOM 625 O O . ALA A 1 85 ? -3.961 5.502 -0.667 1.00 94.25 85 ALA A O 1
ATOM 626 N N . VAL A 1 86 ? -2.524 7.134 -1.228 1.00 94.75 86 VAL A N 1
ATOM 627 C CA . VAL A 1 86 ? -2.559 7.807 0.085 1.00 94.75 86 VAL A CA 1
ATOM 628 C C . VAL A 1 86 ? -3.972 8.293 0.416 1.00 94.75 86 VAL A C 1
ATOM 630 O O . VAL A 1 86 ? -4.447 8.105 1.535 1.00 94.75 86 VAL A O 1
ATOM 633 N N . GLY A 1 87 ? -4.678 8.858 -0.564 1.00 94.38 87 GLY A N 1
ATOM 634 C CA . GLY A 1 87 ? -6.065 9.275 -0.393 1.00 94.38 87 GLY A CA 1
ATOM 635 C C . GLY A 1 87 ? -7.007 8.114 -0.060 1.00 94.38 87 GLY A C 1
ATOM 636 O O . GLY A 1 87 ? -7.815 8.230 0.858 1.00 94.38 87 GLY A O 1
ATOM 637 N N . TYR A 1 88 ? -6.888 6.975 -0.748 1.00 95.00 88 TYR A N 1
ATOM 638 C CA . TYR A 1 88 ? -7.685 5.779 -0.447 1.00 95.00 88 TYR A CA 1
ATOM 639 C C . TYR A 1 88 ? -7.368 5.205 0.931 1.00 95.00 88 TYR A C 1
ATOM 641 O O . TYR A 1 88 ? -8.287 4.910 1.695 1.00 95.00 88 TYR A O 1
ATOM 649 N N . MET A 1 89 ? -6.083 5.122 1.280 1.00 94.62 89 MET A N 1
ATOM 650 C CA . MET A 1 89 ? -5.640 4.697 2.604 1.00 94.62 89 MET A CA 1
ATOM 651 C C . MET A 1 89 ? -6.237 5.580 3.708 1.00 94.62 89 MET A C 1
ATOM 653 O O . MET A 1 89 ? -6.724 5.061 4.711 1.00 94.62 89 MET A O 1
ATOM 657 N N . SER A 1 90 ? -6.267 6.902 3.511 1.00 94.31 90 SER A N 1
ATOM 658 C CA . SER A 1 90 ? -6.879 7.836 4.461 1.00 94.31 90 SER A CA 1
ATOM 659 C C . SER A 1 90 ? -8.385 7.602 4.615 1.00 94.31 90 SER A C 1
ATOM 661 O O . SER A 1 90 ? -8.873 7.538 5.741 1.00 94.31 90 SER A O 1
ATOM 663 N N . GLN A 1 91 ? -9.123 7.402 3.517 1.00 93.94 91 GLN A N 1
ATOM 664 C CA . GLN A 1 91 ? -10.568 7.145 3.585 1.00 93.94 91 GLN A CA 1
ATOM 665 C C . GLN A 1 91 ? -10.895 5.850 4.338 1.00 93.94 91 GLN A C 1
ATOM 667 O O . GLN A 1 91 ? -11.767 5.849 5.206 1.00 93.94 91 GLN A O 1
ATOM 672 N N . VAL A 1 92 ? -10.164 4.767 4.059 1.00 93.00 92 VAL A N 1
ATOM 673 C CA . VAL A 1 92 ? -10.338 3.480 4.752 1.00 93.00 92 VAL A CA 1
ATOM 674 C C . VAL A 1 92 ? -9.944 3.585 6.220 1.00 93.00 92 VAL A C 1
ATOM 676 O O . VAL A 1 92 ? -10.675 3.106 7.082 1.00 93.00 92 VAL A O 1
ATOM 679 N N . THR A 1 93 ? -8.837 4.265 6.524 1.00 92.62 93 THR A N 1
ATOM 680 C CA . THR A 1 93 ? -8.412 4.500 7.910 1.00 92.62 93 THR A CA 1
ATOM 681 C C . THR A 1 93 ? -9.478 5.267 8.686 1.00 92.62 93 THR A C 1
ATOM 683 O O . THR A 1 93 ? -9.842 4.841 9.776 1.00 92.62 93 THR A O 1
ATOM 686 N N . ASN A 1 94 ? -10.032 6.341 8.117 1.00 92.00 94 ASN A N 1
ATOM 687 C CA . ASN A 1 94 ? -11.087 7.120 8.765 1.00 92.00 94 ASN A CA 1
ATOM 688 C C . ASN A 1 94 ? -12.340 6.272 9.025 1.00 92.00 94 ASN A C 1
ATOM 690 O O . ASN A 1 94 ? -12.925 6.357 10.099 1.00 92.00 94 ASN A O 1
ATOM 694 N N . MET A 1 95 ? -12.743 5.437 8.063 1.00 90.69 95 MET A N 1
ATOM 695 C CA . MET A 1 95 ? -13.879 4.525 8.227 1.00 90.69 95 MET A CA 1
ATOM 696 C C . MET A 1 95 ? -13.623 3.499 9.341 1.00 90.69 95 MET A C 1
ATOM 698 O O . MET A 1 95 ? -14.489 3.283 10.188 1.00 90.69 95 MET A O 1
ATOM 702 N N . LEU A 1 96 ? -12.426 2.908 9.391 1.00 88.38 96 LEU A N 1
ATOM 703 C CA . LEU A 1 96 ? -12.056 1.975 10.454 1.00 88.38 96 LEU A CA 1
ATOM 704 C C . LEU A 1 96 ? -11.955 2.673 11.817 1.00 88.38 96 LEU A C 1
ATOM 706 O O . LEU A 1 96 ? -12.377 2.099 12.810 1.00 88.38 96 LEU A O 1
ATOM 710 N N . GLN A 1 97 ? -11.461 3.909 11.889 1.00 88.38 97 GLN A N 1
ATOM 711 C CA . GLN A 1 97 ? -11.437 4.677 13.139 1.00 88.38 97 GLN A CA 1
ATOM 712 C C . GLN A 1 97 ? -12.846 5.014 13.634 1.00 88.38 97 GLN A C 1
ATOM 714 O O . GLN A 1 97 ? -13.090 4.975 14.835 1.00 88.38 97 GLN A O 1
ATOM 719 N N . GLU A 1 98 ? -13.787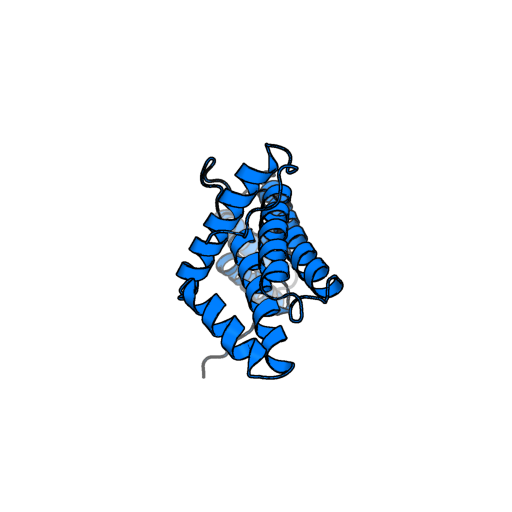 5.295 12.730 1.00 87.44 98 GLU A N 1
ATOM 720 C CA . GLU A 1 98 ? -15.194 5.501 13.091 1.00 87.44 98 GLU A CA 1
ATOM 721 C C . GLU A 1 98 ? -15.865 4.214 13.588 1.00 87.44 98 GLU A C 1
ATOM 723 O O . GLU A 1 98 ? -16.676 4.273 14.509 1.00 87.44 98 GLU A O 1
ATOM 728 N N . ARG A 1 99 ? -15.515 3.051 13.019 1.00 83.19 99 ARG A N 1
ATOM 729 C CA . ARG A 1 99 ? -16.039 1.744 13.459 1.00 83.19 99 ARG A CA 1
ATOM 730 C C . ARG A 1 99 ? -15.368 1.207 14.726 1.00 83.19 99 ARG A C 1
ATOM 732 O O . ARG A 1 99 ? -16.024 0.534 15.511 1.00 83.19 99 ARG A O 1
ATOM 739 N N . PHE A 1 100 ? -14.086 1.508 14.930 1.00 81.69 100 PHE A N 1
ATOM 740 C CA . PHE A 1 100 ? -13.247 0.966 16.005 1.00 81.69 100 PHE A CA 1
ATOM 741 C C . PHE A 1 100 ? -12.502 2.077 16.773 1.00 81.69 100 PHE A C 1
ATOM 743 O O . PHE A 1 100 ? -11.265 2.072 16.835 1.00 81.69 100 PHE A O 1
ATOM 750 N N . PRO A 1 101 ? -13.218 3.039 17.385 1.00 77.44 101 PRO A N 1
ATOM 751 C CA . PRO A 1 101 ? -12.621 4.260 17.930 1.00 77.44 101 PRO A CA 1
ATOM 752 C C . PRO A 1 101 ? -11.600 4.008 19.043 1.00 77.44 101 PRO A C 1
ATOM 754 O O . PRO A 1 101 ? -10.661 4.782 19.194 1.00 77.44 101 PRO A O 1
ATOM 757 N N . THR A 1 102 ? -11.735 2.926 19.811 1.00 80.44 102 THR A N 1
ATOM 758 C CA . THR A 1 102 ? -10.819 2.538 20.900 1.00 80.44 102 THR A CA 1
ATOM 759 C C . THR A 1 102 ? -9.632 1.688 20.456 1.00 80.44 102 THR A C 1
ATOM 761 O O . THR A 1 102 ? -8.649 1.597 21.187 1.00 80.44 102 THR A O 1
ATOM 764 N N . HIS A 1 103 ? -9.678 1.087 19.265 1.00 77.31 103 HIS A N 1
ATOM 765 C CA . HIS A 1 103 ? -8.690 0.085 18.843 1.00 77.31 103 HIS A CA 1
ATOM 766 C C . HIS A 1 103 ? -7.763 0.561 17.716 1.00 77.31 103 HIS A C 1
ATOM 768 O O . HIS A 1 103 ? -6.806 -0.138 17.384 1.00 77.31 103 HIS A O 1
ATOM 774 N N . LEU A 1 104 ? -8.005 1.758 17.164 1.00 83.94 104 LEU A N 1
ATOM 775 C CA . LEU A 1 104 ? -7.227 2.346 16.070 1.00 83.94 104 LEU A CA 1
ATOM 776 C C . LEU A 1 104 ? -6.792 3.802 16.356 1.00 83.94 104 LEU A C 1
ATOM 778 O O . LEU A 1 104 ? -6.990 4.701 15.541 1.00 83.94 104 LEU A O 1
ATOM 782 N N . GLN A 1 105 ? -6.199 4.047 17.531 1.00 85.06 105 GLN A N 1
ATOM 783 C CA . GLN A 1 105 ? -5.866 5.402 18.017 1.00 85.06 105 GLN A CA 1
ATOM 784 C C . GLN A 1 105 ? -4.410 5.845 17.806 1.00 85.06 105 GLN A C 1
ATOM 786 O O . GLN A 1 105 ? -4.118 7.041 17.829 1.00 85.06 105 GLN A O 1
ATOM 791 N N . ASP A 1 106 ? -3.474 4.914 17.601 1.00 89.75 106 ASP A N 1
ATOM 792 C CA . ASP A 1 106 ? -2.062 5.241 17.367 1.00 89.75 106 ASP A CA 1
ATOM 793 C C . ASP A 1 106 ? -1.853 5.855 15.971 1.00 89.75 106 ASP A C 1
ATOM 795 O O . ASP A 1 106 ? -1.500 5.184 14.996 1.00 89.75 106 ASP A O 1
ATOM 799 N N . ASN A 1 107 ? -2.063 7.169 15.891 1.00 90.38 107 ASN A N 1
ATOM 800 C CA . ASN A 1 107 ? -1.890 7.957 14.676 1.00 90.38 107 ASN A CA 1
ATOM 801 C C . ASN A 1 107 ? -0.437 7.962 14.176 1.00 90.38 107 ASN A C 1
ATOM 803 O O . ASN A 1 107 ? -0.215 8.073 12.970 1.00 90.38 107 ASN A O 1
ATOM 807 N N . LYS A 1 108 ? 0.561 7.789 15.058 1.00 93.94 108 LYS A N 1
ATOM 808 C CA . LYS A 1 108 ? 1.972 7.693 14.641 1.00 93.94 108 LYS A CA 1
ATOM 809 C C . LYS A 1 108 ? 2.212 6.400 13.871 1.00 93.94 108 LYS A C 1
ATOM 811 O O . LYS A 1 108 ? 2.888 6.407 12.842 1.00 93.94 108 LYS A O 1
ATOM 816 N N . ARG A 1 109 ? 1.634 5.288 14.333 1.00 93.81 109 ARG A N 1
ATOM 817 C CA . ARG A 1 109 ? 1.704 4.003 13.629 1.00 93.81 109 ARG A CA 1
ATOM 818 C C . ARG A 1 109 ? 0.966 4.042 12.294 1.00 93.81 109 ARG A C 1
ATOM 820 O O . ARG A 1 109 ? 1.508 3.547 11.308 1.00 93.81 109 ARG A O 1
ATOM 827 N N . ILE A 1 110 ? -0.213 4.661 12.244 1.00 93.62 110 ILE A N 1
ATOM 828 C CA . ILE A 1 110 ? -0.971 4.871 10.996 1.00 93.62 110 ILE A CA 1
ATOM 829 C C . ILE A 1 110 ? -0.142 5.682 9.995 1.00 93.62 110 ILE A C 1
ATOM 831 O O . ILE A 1 110 ? 0.035 5.246 8.856 1.00 93.62 110 ILE A O 1
ATOM 835 N N . ALA A 1 111 ? 0.421 6.814 10.430 1.00 94.88 111 ALA A N 1
ATOM 836 C CA . ALA A 1 111 ? 1.280 7.650 9.597 1.00 94.88 111 ALA A CA 1
ATOM 837 C C . ALA A 1 111 ? 2.468 6.847 9.053 1.00 94.88 111 ALA A C 1
ATOM 839 O O . ALA A 1 111 ? 2.687 6.819 7.848 1.00 94.88 111 ALA A O 1
ATOM 840 N N . LYS A 1 112 ? 3.144 6.063 9.903 1.00 96.62 112 LYS A N 1
ATOM 841 C CA . LYS A 1 112 ? 4.262 5.202 9.487 1.00 96.62 112 LYS A CA 1
ATOM 842 C C . LYS A 1 112 ? 3.869 4.158 8.434 1.00 96.62 112 LYS A C 1
ATOM 844 O O . LYS A 1 112 ? 4.675 3.863 7.553 1.00 96.62 112 LYS A O 1
ATOM 849 N N . ILE A 1 113 ? 2.670 3.572 8.514 1.00 95.44 113 ILE A N 1
ATOM 850 C CA . ILE A 1 113 ? 2.166 2.637 7.490 1.00 95.44 113 ILE A CA 1
ATOM 851 C C . ILE A 1 113 ? 1.940 3.382 6.167 1.00 95.44 113 ILE A C 1
ATOM 853 O O . ILE A 1 113 ? 2.384 2.912 5.117 1.00 95.44 113 ILE A O 1
ATOM 857 N N . SER A 1 114 ? 1.295 4.550 6.222 1.00 95.88 114 SER A N 1
ATOM 858 C CA . SER A 1 114 ? 1.042 5.393 5.049 1.00 95.88 114 SER A CA 1
ATOM 859 C C . SER A 1 114 ? 2.342 5.872 4.392 1.00 95.88 114 SER A C 1
ATOM 861 O O . SER A 1 114 ? 2.488 5.763 3.177 1.00 95.88 114 SER A O 1
ATOM 863 N N . ASP A 1 115 ? 3.319 6.325 5.179 1.00 96.75 115 ASP A N 1
ATOM 864 C CA . ASP A 1 115 ? 4.615 6.808 4.695 1.00 96.75 115 ASP A CA 1
ATOM 865 C C . ASP A 1 115 ? 5.422 5.697 4.025 1.00 96.75 115 ASP A C 1
ATOM 867 O O . ASP A 1 115 ? 6.003 5.911 2.962 1.00 96.75 115 ASP A O 1
ATOM 871 N N . LYS A 1 116 ? 5.413 4.484 4.593 1.00 95.44 116 LYS A N 1
ATOM 872 C CA . LYS A 1 116 ? 6.056 3.316 3.974 1.00 95.44 116 LYS A CA 1
ATOM 873 C C . LYS A 1 116 ? 5.446 2.982 2.616 1.00 95.44 116 LYS A C 1
ATOM 875 O O . LYS A 1 116 ? 6.187 2.770 1.661 1.00 95.44 116 LYS A O 1
ATOM 880 N N . MET A 1 117 ? 4.117 2.972 2.514 1.00 96.81 117 MET A N 1
ATOM 881 C CA . MET A 1 117 ? 3.422 2.764 1.240 1.00 96.81 117 MET A CA 1
ATOM 882 C C . MET A 1 117 ? 3.767 3.870 0.236 1.00 96.81 117 MET A C 1
ATOM 884 O O . MET A 1 117 ? 4.104 3.597 -0.914 1.00 96.81 117 MET A O 1
ATOM 888 N N . ALA A 1 118 ? 3.712 5.126 0.673 1.00 94.94 118 ALA A N 1
ATOM 889 C CA . ALA A 1 118 ? 3.999 6.283 -0.160 1.00 94.94 118 ALA A CA 1
ATOM 890 C C . ALA A 1 118 ? 5.458 6.294 -0.657 1.00 94.94 118 ALA A C 1
ATOM 892 O O . ALA A 1 118 ? 5.709 6.692 -1.797 1.00 94.94 118 ALA A O 1
ATOM 893 N N . GLY A 1 119 ? 6.398 5.843 0.179 1.00 93.25 119 GLY A N 1
ATOM 894 C CA . GLY A 1 119 ? 7.802 5.627 -0.163 1.00 93.25 119 GLY A CA 1
ATOM 895 C C . GLY A 1 119 ? 7.983 4.505 -1.183 1.00 93.25 119 GLY A C 1
ATOM 896 O O . GLY A 1 119 ? 8.625 4.732 -2.201 1.00 93.25 119 GLY A O 1
ATOM 897 N N . ALA A 1 120 ? 7.341 3.352 -0.981 1.00 90.00 120 ALA A N 1
ATOM 898 C CA . ALA A 1 120 ? 7.403 2.229 -1.918 1.00 90.00 120 ALA A CA 1
ATOM 899 C C . ALA A 1 120 ? 6.848 2.586 -3.311 1.00 90.00 120 ALA A C 1
ATOM 901 O O . ALA A 1 120 ? 7.439 2.236 -4.330 1.00 90.00 120 ALA A O 1
ATOM 902 N N . ILE A 1 121 ? 5.748 3.348 -3.382 1.00 90.75 121 ILE A N 1
ATOM 903 C CA . ILE A 1 121 ? 5.213 3.840 -4.664 1.00 90.75 121 ILE A CA 1
ATOM 904 C C . ILE A 1 121 ? 6.172 4.850 -5.313 1.00 90.75 121 ILE A C 1
ATOM 906 O O . ILE A 1 121 ? 6.346 4.835 -6.532 1.00 90.75 121 ILE A O 1
ATOM 910 N N . ALA A 1 122 ? 6.789 5.736 -4.525 1.00 89.94 122 ALA A N 1
ATOM 911 C CA . ALA A 1 122 ? 7.760 6.701 -5.039 1.00 89.94 122 ALA A CA 1
ATOM 912 C C . ALA A 1 122 ? 9.017 6.009 -5.585 1.00 89.94 122 ALA A C 1
ATOM 914 O O . ALA A 1 122 ? 9.459 6.348 -6.679 1.00 89.94 122 ALA A O 1
ATOM 915 N N . GLU A 1 123 ? 9.535 5.016 -4.861 1.00 87.81 123 GLU A N 1
ATOM 916 C CA . GLU A 1 123 ? 10.639 4.160 -5.295 1.00 87.81 123 GLU A CA 1
ATOM 917 C C . GLU A 1 123 ? 10.274 3.470 -6.610 1.00 87.81 123 GLU A C 1
ATOM 919 O O . GLU A 1 123 ? 10.954 3.691 -7.605 1.00 87.81 123 GLU A O 1
ATOM 924 N N . ARG A 1 124 ? 9.128 2.774 -6.681 1.00 86.00 124 ARG A N 1
ATOM 925 C CA . ARG A 1 124 ? 8.630 2.142 -7.916 1.00 86.00 124 ARG A CA 1
ATOM 926 C C . ARG A 1 124 ? 8.587 3.109 -9.104 1.00 86.00 124 ARG A C 1
ATOM 928 O O . ARG A 1 124 ? 8.997 2.744 -10.202 1.00 86.00 124 ARG A O 1
ATOM 935 N N . ASN A 1 125 ? 8.077 4.324 -8.907 1.00 83.00 125 ASN A N 1
ATOM 936 C CA . ASN A 1 125 ? 8.017 5.336 -9.966 1.00 83.00 125 ASN A CA 1
ATOM 937 C C . ASN A 1 125 ? 9.412 5.799 -10.406 1.00 83.00 125 ASN A C 1
ATOM 939 O O . ASN A 1 125 ? 9.643 5.973 -11.599 1.00 83.00 125 ASN A O 1
ATOM 943 N N . LEU A 1 126 ? 10.343 5.974 -9.463 1.00 80.19 126 LEU A N 1
ATOM 944 C CA . LEU A 1 126 ? 11.741 6.273 -9.774 1.00 80.19 126 LEU A CA 1
ATOM 945 C C . LEU A 1 126 ? 12.347 5.151 -10.628 1.00 80.19 126 LEU A C 1
ATOM 947 O O . LEU A 1 126 ? 12.973 5.437 -11.645 1.00 80.19 126 LEU A O 1
ATOM 951 N N . LEU A 1 127 ? 12.098 3.887 -10.266 1.00 71.94 127 LEU A N 1
ATOM 952 C CA . LEU A 1 127 ? 12.633 2.733 -10.991 1.00 71.94 127 LEU A CA 1
ATOM 953 C C . LEU A 1 127 ? 12.038 2.629 -12.394 1.00 71.94 127 LEU A C 1
ATOM 955 O O . LEU A 1 127 ? 12.761 2.355 -13.346 1.00 71.94 127 LEU A O 1
ATOM 959 N N . ALA A 1 128 ? 10.734 2.869 -12.549 1.00 69.00 128 ALA A N 1
ATOM 960 C CA . ALA A 1 128 ? 10.087 2.898 -13.860 1.00 69.00 128 ALA A CA 1
ATOM 961 C C . ALA A 1 128 ? 10.710 3.972 -14.771 1.00 69.00 128 ALA A C 1
ATOM 963 O O . ALA A 1 128 ? 10.969 3.713 -15.942 1.00 69.00 128 ALA A O 1
ATOM 964 N N . ASN A 1 129 ? 11.048 5.140 -14.219 1.00 61.81 129 ASN A N 1
ATOM 965 C CA . ASN A 1 129 ? 11.719 6.203 -14.968 1.00 61.81 129 ASN A CA 1
ATOM 966 C C . ASN A 1 129 ? 13.195 5.879 -15.271 1.00 61.81 129 ASN A C 1
ATOM 968 O O . ASN A 1 129 ? 13.713 6.284 -16.311 1.00 61.81 129 ASN A O 1
ATOM 972 N N . MET A 1 130 ? 13.883 5.118 -14.414 1.00 56.56 130 MET A N 1
ATOM 973 C CA . MET A 1 130 ? 15.228 4.606 -14.715 1.00 56.56 130 MET A CA 1
ATOM 974 C C . MET A 1 130 ? 15.208 3.601 -15.871 1.00 56.56 130 MET A C 1
ATOM 976 O O . MET A 1 130 ? 16.112 3.621 -16.696 1.00 56.56 130 MET A O 1
ATOM 980 N N . HIS A 1 131 ? 14.145 2.802 -15.993 1.00 50.19 131 HIS A N 1
ATOM 981 C CA . HIS A 1 131 ? 13.940 1.904 -17.132 1.00 50.19 131 HIS A CA 1
ATOM 982 C C . HIS A 1 131 ? 13.681 2.620 -18.459 1.00 50.19 131 HIS A C 1
ATOM 984 O O . HIS A 1 131 ? 13.913 2.028 -19.502 1.00 50.19 131 HIS A O 1
ATOM 990 N N . THR A 1 132 ? 13.229 3.879 -18.436 1.00 49.12 132 THR A N 1
ATOM 991 C CA . THR A 1 132 ? 13.062 4.691 -19.657 1.00 49.12 132 THR A CA 1
ATOM 992 C C . THR A 1 132 ? 14.343 5.389 -20.119 1.00 49.12 132 THR A C 1
ATOM 994 O O . THR A 1 132 ? 14.371 5.958 -21.208 1.00 49.12 132 THR A O 1
ATOM 997 N N . ARG A 1 133 ? 15.415 5.371 -19.314 1.00 45.50 133 ARG A N 1
ATOM 998 C CA . ARG A 1 133 ? 16.758 5.768 -19.757 1.00 45.50 133 ARG A CA 1
ATOM 999 C C . ARG A 1 133 ? 17.522 4.502 -20.121 1.00 45.50 133 ARG A C 1
ATOM 1001 O O . ARG A 1 133 ? 18.235 3.950 -19.291 1.00 45.50 133 ARG A O 1
ATOM 1008 N N . ASP A 1 134 ? 17.315 4.050 -21.353 1.00 46.44 134 ASP A N 1
ATOM 1009 C CA . ASP A 1 134 ? 17.925 2.853 -21.929 1.00 46.44 134 ASP A CA 1
ATOM 1010 C C . ASP A 1 134 ? 19.453 2.848 -21.756 1.00 46.44 134 ASP A C 1
ATOM 1012 O O . ASP A 1 134 ? 20.194 3.461 -22.525 1.00 46.44 134 ASP A O 1
ATOM 1016 N N . ALA A 1 135 ? 19.945 2.099 -20.771 1.00 48.00 135 ALA A N 1
ATOM 1017 C CA . ALA A 1 135 ? 21.153 1.329 -21.007 1.00 48.00 135 ALA A CA 1
ATOM 1018 C C . ALA A 1 135 ? 20.692 0.081 -21.775 1.00 48.00 135 ALA A C 1
ATOM 1020 O O . ALA A 1 135 ? 19.833 -0.640 -21.252 1.00 48.00 135 ALA A O 1
ATOM 1021 N N . PRO A 1 136 ? 21.179 -0.166 -23.005 1.00 51.75 136 PRO A N 1
ATOM 1022 C CA . PRO A 1 136 ? 20.790 -1.354 -23.749 1.00 51.75 136 PRO A CA 1
ATOM 1023 C C . PRO A 1 136 ? 21.035 -2.589 -22.879 1.00 51.75 136 PRO A C 1
ATOM 1025 O O . PRO A 1 136 ? 22.058 -2.690 -22.198 1.00 51.75 136 PRO A O 1
ATOM 1028 N N . GLY A 1 137 ? 20.062 -3.502 -22.851 1.00 54.44 137 GLY A N 1
ATOM 1029 C CA . GLY A 1 137 ? 20.236 -4.771 -22.154 1.00 54.44 137 GLY A CA 1
ATOM 1030 C C . GLY A 1 137 ? 21.485 -5.461 -22.696 1.00 54.44 137 GLY A C 1
ATOM 1031 O O . GLY A 1 137 ? 21.608 -5.605 -23.909 1.00 54.44 137 GLY A O 1
ATOM 1032 N N . CYS A 1 138 ? 22.404 -5.842 -21.806 1.00 55.94 138 CYS A N 1
ATOM 1033 C CA . CYS A 1 138 ? 23.576 -6.643 -22.155 1.00 55.94 138 CYS A CA 1
ATOM 1034 C C . CYS A 1 138 ? 23.083 -7.902 -22.876 1.00 55.94 138 CYS A C 1
ATOM 1036 O O . CYS A 1 138 ? 22.311 -8.671 -22.321 1.00 55.94 138 CYS A O 1
ATOM 1038 N N . LYS A 1 139 ? 23.412 -8.095 -24.143 1.00 61.94 139 LYS A N 1
ATOM 1039 C CA . LYS A 1 139 ? 22.971 -9.280 -24.877 1.00 61.94 139 LYS A CA 1
ATOM 1040 C C . LYS A 1 139 ? 23.886 -10.458 -24.556 1.00 61.94 139 LYS A C 1
ATOM 1042 O O . LYS A 1 139 ? 24.974 -10.298 -24.008 1.00 61.94 139 LYS A O 1
ATOM 1047 N N . LEU A 1 140 ? 23.469 -11.663 -24.946 1.00 60.16 140 LEU A N 1
ATOM 1048 C CA . LEU A 1 140 ? 24.323 -12.849 -24.832 1.00 60.16 140 LEU A CA 1
ATOM 1049 C C . LEU A 1 140 ? 25.672 -12.635 -25.541 1.00 60.16 140 LEU A C 1
ATOM 1051 O O . LEU A 1 140 ? 26.699 -13.049 -25.016 1.00 60.16 140 LEU A O 1
ATOM 1055 N N . GLU A 1 141 ? 25.676 -11.942 -26.685 1.00 65.12 141 GLU A N 1
ATOM 1056 C CA . GLU A 1 141 ? 26.899 -11.557 -27.402 1.00 65.12 141 GLU A CA 1
ATOM 1057 C C . GLU A 1 141 ? 27.819 -10.641 -26.572 1.00 65.12 141 GLU A C 1
ATOM 1059 O O . GLU A 1 141 ? 29.017 -10.904 -26.490 1.00 65.12 141 GLU A O 1
ATOM 1064 N N . ASP A 1 142 ? 27.266 -9.649 -25.869 1.00 65.19 142 ASP A N 1
ATOM 1065 C CA . ASP A 1 142 ? 28.028 -8.749 -24.990 1.00 65.19 142 ASP A CA 1
ATOM 1066 C C . ASP A 1 142 ? 28.614 -9.503 -23.783 1.00 65.19 142 ASP A C 1
ATOM 1068 O O . ASP A 1 142 ? 29.754 -9.272 -23.377 1.00 65.19 142 ASP A O 1
ATOM 1072 N N . LEU A 1 143 ? 27.855 -10.457 -23.231 1.00 64.44 143 LEU A N 1
ATOM 1073 C CA . LEU A 1 143 ? 28.302 -11.307 -22.130 1.00 64.44 143 LEU A CA 1
ATOM 1074 C C . LEU A 1 143 ? 29.431 -12.248 -22.569 1.00 64.44 143 LEU A C 1
ATOM 1076 O O . LEU A 1 143 ? 30.401 -12.415 -21.836 1.00 64.44 143 LEU A O 1
ATOM 1080 N N . VAL A 1 144 ? 29.335 -12.835 -23.765 1.00 67.44 144 VAL A N 1
ATOM 1081 C CA . VAL A 1 144 ? 30.390 -13.686 -24.336 1.00 67.44 144 VAL A CA 1
ATOM 1082 C C . VAL A 1 144 ? 31.685 -12.896 -24.520 1.00 67.44 144 VAL A C 1
ATOM 1084 O O . VAL A 1 144 ? 32.746 -13.400 -24.156 1.00 67.44 144 VAL A O 1
ATOM 1087 N N . VAL A 1 145 ? 31.606 -11.650 -25.000 1.00 69.12 145 VAL A N 1
ATOM 1088 C CA . VAL A 1 145 ? 32.772 -10.759 -25.118 1.00 69.12 145 VAL A CA 1
ATOM 1089 C C . VAL A 1 145 ? 33.365 -10.446 -23.740 1.00 69.12 145 VAL A C 1
ATOM 1091 O O . VAL A 1 145 ? 34.569 -10.594 -23.551 1.00 69.12 145 VAL A O 1
ATOM 1094 N N . LEU A 1 146 ? 32.541 -10.105 -22.742 1.00 65.62 146 LEU A N 1
ATOM 1095 C CA . LEU A 1 146 ? 33.009 -9.855 -21.370 1.00 65.62 146 LEU A CA 1
ATOM 1096 C C . LEU A 1 146 ? 33.678 -11.084 -20.741 1.00 65.62 146 LEU A C 1
ATOM 1098 O O . LEU A 1 146 ? 34.709 -10.953 -20.082 1.00 65.62 146 LEU A O 1
ATOM 1102 N N . MET A 1 147 ? 33.118 -12.278 -20.948 1.00 64.88 147 MET A N 1
ATOM 1103 C CA . MET A 1 147 ? 33.715 -13.526 -20.472 1.00 64.88 147 MET A CA 1
ATOM 1104 C C . MET A 1 147 ? 35.038 -13.826 -21.169 1.00 64.88 147 MET A C 1
ATOM 1106 O O . MET A 1 147 ? 35.971 -14.270 -20.510 1.00 64.88 147 MET A O 1
ATOM 1110 N N . GLN A 1 148 ? 35.134 -13.587 -22.477 1.00 64.69 148 GLN A N 1
ATOM 1111 C CA . GLN A 1 148 ? 36.371 -13.782 -23.229 1.00 64.69 148 GLN A CA 1
ATOM 1112 C C . GLN A 1 148 ? 37.453 -12.795 -22.782 1.00 64.69 148 GLN A C 1
ATOM 1114 O O . GLN A 1 148 ? 38.573 -13.219 -22.525 1.00 64.69 148 GLN A O 1
ATOM 1119 N N . GLU A 1 149 ? 37.130 -11.520 -22.575 1.00 63.56 149 GLU A N 1
ATOM 1120 C CA . GLU A 1 149 ? 38.083 -10.530 -22.055 1.00 63.56 149 GLU A CA 1
ATOM 1121 C C . GLU A 1 149 ? 38.546 -10.862 -20.624 1.00 63.56 149 GLU A C 1
ATOM 1123 O O . GLU A 1 149 ? 39.739 -10.810 -20.324 1.00 63.56 149 GLU A O 1
ATOM 1128 N N . LEU A 1 150 ? 37.636 -11.290 -19.741 1.00 61.41 150 LEU A N 1
ATOM 1129 C CA . LEU A 1 150 ? 37.976 -11.672 -18.363 1.00 61.41 150 LEU A CA 1
ATOM 1130 C C . LEU A 1 150 ? 38.741 -13.002 -18.272 1.00 61.41 150 LEU A C 1
ATOM 1132 O O . LEU A 1 150 ? 39.609 -13.147 -17.409 1.00 61.41 150 LEU A O 1
ATOM 1136 N N . ALA A 1 151 ? 38.430 -13.973 -19.133 1.00 58.03 151 ALA A N 1
ATOM 1137 C CA . ALA A 1 151 ? 39.058 -15.293 -19.126 1.00 58.03 151 ALA A CA 1
ATOM 1138 C C . ALA A 1 151 ? 40.362 -15.354 -19.939 1.00 58.03 151 ALA A C 1
ATOM 1140 O O . ALA A 1 151 ? 41.226 -16.167 -19.614 1.00 58.03 151 ALA A O 1
ATOM 1141 N N . ILE A 1 152 ? 40.507 -14.524 -20.979 1.00 56.53 152 ILE A N 1
ATOM 1142 C CA . ILE A 1 152 ? 41.614 -14.585 -21.951 1.00 56.53 152 ILE A CA 1
ATOM 1143 C C . ILE A 1 152 ? 42.515 -13.337 -21.873 1.00 56.53 152 ILE A C 1
ATOM 1145 O O . ILE A 1 152 ? 43.733 -13.474 -21.953 1.00 56.53 152 ILE A O 1
ATOM 1149 N N . GLY A 1 153 ? 41.954 -12.135 -21.686 1.00 54.88 153 GLY A N 1
ATOM 1150 C CA . GLY A 1 153 ? 42.694 -10.858 -21.684 1.00 54.88 153 GLY A CA 1
ATOM 1151 C C . GLY A 1 153 ? 43.185 -10.379 -20.309 1.00 54.88 153 GLY A C 1
ATOM 1152 O O . GLY A 1 153 ? 44.064 -9.518 -20.221 1.00 54.88 153 GLY A O 1
ATOM 1153 N N . GLY A 1 154 ? 42.661 -10.939 -19.216 1.00 52.09 154 GLY A N 1
ATOM 1154 C CA . GLY A 1 154 ? 43.066 -10.594 -17.855 1.00 52.09 154 GLY A CA 1
ATOM 1155 C C . GLY A 1 154 ? 44.491 -11.052 -17.532 1.00 52.09 154 GLY A C 1
ATOM 1156 O O . GLY A 1 154 ? 44.733 -12.234 -17.284 1.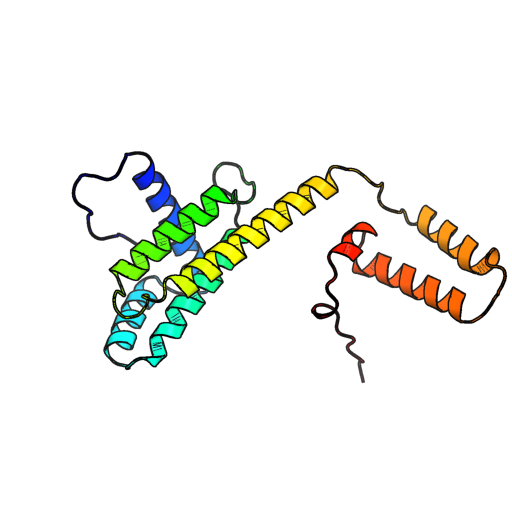00 52.09 154 GLY A O 1
ATOM 1157 N N . VAL A 1 155 ? 45.437 -10.110 -17.478 1.00 50.91 155 VAL A N 1
ATOM 1158 C CA . VAL A 1 155 ? 46.808 -10.322 -16.982 1.00 50.91 155 VAL A CA 1
ATOM 1159 C C . VAL A 1 155 ? 46.749 -10.785 -15.519 1.00 50.91 155 VAL A C 1
ATOM 1161 O O . VAL A 1 155 ? 46.687 -9.980 -14.594 1.00 50.91 155 VAL A O 1
ATOM 1164 N N . GLY A 1 156 ? 46.720 -12.102 -15.314 1.00 51.03 156 GLY A N 1
ATOM 1165 C CA . GLY A 1 156 ? 46.622 -12.729 -13.994 1.00 51.03 156 GLY A CA 1
ATOM 1166 C C . GLY A 1 156 ? 45.659 -13.913 -13.969 1.00 51.03 156 GLY A C 1
ATOM 1167 O O . GLY A 1 156 ? 44.736 -13.938 -13.157 1.00 51.03 156 GLY A O 1
ATOM 1168 N N . GLY A 1 157 ? 45.857 -14.880 -14.870 1.00 50.00 157 GLY A N 1
ATOM 1169 C CA . GLY A 1 157 ? 45.054 -16.100 -14.963 1.00 50.00 157 GLY A CA 1
ATOM 1170 C C . GLY A 1 157 ? 45.100 -16.924 -13.674 1.00 50.00 157 GLY A C 1
ATOM 1171 O O . GLY A 1 157 ? 46.046 -17.667 -13.424 1.00 50.00 157 GLY A O 1
ATOM 1172 N N . GLY A 1 158 ? 44.061 -16.796 -12.855 1.00 57.66 158 GLY A N 1
ATOM 1173 C CA . GLY A 1 158 ? 43.861 -17.576 -11.639 1.00 57.66 158 GLY A CA 1
ATOM 1174 C C . GLY A 1 158 ? 42.378 -17.683 -11.296 1.00 57.66 158 GLY A C 1
ATOM 1175 O O . GLY A 1 158 ? 41.554 -16.982 -11.875 1.00 57.66 158 GLY A O 1
ATOM 1176 N N . TYR A 1 159 ? 42.038 -18.530 -10.317 1.00 53.09 159 TYR A N 1
ATOM 1177 C CA . TYR A 1 159 ? 40.666 -18.848 -9.868 1.00 53.09 159 TYR A CA 1
ATOM 1178 C C . TYR A 1 159 ? 39.718 -17.643 -9.698 1.00 53.09 159 TYR A C 1
ATOM 1180 O O . TYR A 1 159 ? 38.503 -17.801 -9.789 1.00 53.09 159 TYR A O 1
ATOM 1188 N N . LYS A 1 160 ? 40.261 -16.442 -9.477 1.00 57.12 160 LYS A N 1
ATOM 1189 C CA . LYS A 1 160 ? 39.505 -15.196 -9.351 1.00 57.12 160 LYS A CA 1
ATOM 1190 C C . LYS A 1 160 ? 38.802 -14.774 -10.649 1.00 57.12 160 LYS A C 1
ATOM 1192 O O . LYS A 1 160 ? 37.652 -14.371 -10.573 1.00 57.12 160 LYS A O 1
ATOM 1197 N N . SER A 1 161 ? 39.418 -14.937 -11.824 1.00 61.03 161 SER A N 1
ATOM 1198 C CA . SER A 1 161 ? 38.766 -14.577 -13.096 1.00 61.03 161 SER A CA 1
ATOM 1199 C C . SER A 1 161 ? 37.595 -15.507 -13.421 1.00 61.03 161 SER A C 1
ATOM 1201 O O . SER A 1 161 ? 36.543 -15.052 -13.855 1.00 61.03 161 SER A O 1
ATOM 1203 N N . VAL A 1 162 ? 37.731 -16.802 -13.120 1.00 60.28 162 VAL A N 1
ATOM 1204 C CA . VAL A 1 162 ? 36.656 -17.798 -13.272 1.00 60.28 162 VAL A CA 1
ATOM 1205 C C . VAL A 1 162 ? 35.521 -17.546 -12.278 1.00 60.28 162 VAL A C 1
ATOM 1207 O O . VAL A 1 162 ? 34.352 -17.626 -12.648 1.00 60.28 162 VAL A O 1
ATOM 1210 N N . HIS A 1 163 ? 35.850 -17.202 -11.030 1.00 64.00 163 HIS A N 1
ATOM 1211 C CA . HIS A 1 163 ? 34.867 -16.812 -10.021 1.00 64.00 163 HIS A CA 1
ATOM 1212 C C . HIS A 1 163 ? 34.103 -15.548 -10.437 1.00 64.00 163 HIS A C 1
ATOM 1214 O O . HIS A 1 163 ? 32.877 -15.530 -10.380 1.00 64.00 163 HIS A O 1
ATOM 1220 N N . ASP A 1 164 ? 34.804 -14.515 -10.903 1.00 62.47 164 ASP A N 1
ATOM 1221 C CA . ASP A 1 164 ? 34.191 -13.248 -11.304 1.00 62.47 164 ASP A CA 1
ATOM 1222 C C . ASP A 1 164 ? 33.303 -13.426 -12.549 1.00 62.47 164 ASP A C 1
ATOM 1224 O O . ASP A 1 164 ? 32.205 -12.873 -12.605 1.00 62.47 164 ASP A O 1
ATOM 1228 N N . VAL A 1 165 ? 33.698 -14.293 -13.488 1.00 63.75 165 VAL A N 1
ATOM 1229 C CA . VAL A 1 165 ? 32.862 -14.703 -14.629 1.00 63.75 165 VAL A CA 1
ATOM 1230 C C . VAL A 1 165 ? 31.632 -15.498 -14.179 1.00 63.75 165 VAL A C 1
ATOM 1232 O O . VAL A 1 165 ? 30.521 -15.215 -14.630 1.00 63.75 165 VAL A O 1
ATOM 1235 N N . ALA A 1 166 ? 31.782 -16.463 -13.269 1.00 63.00 166 ALA A N 1
ATOM 1236 C CA . ALA A 1 166 ? 30.661 -17.248 -12.753 1.00 63.00 166 ALA A CA 1
ATOM 1237 C C . ALA A 1 166 ? 29.655 -16.368 -11.995 1.00 63.00 166 ALA A C 1
ATOM 1239 O O . ALA A 1 166 ? 28.448 -16.491 -12.202 1.00 63.00 166 ALA A O 1
ATOM 1240 N N . VAL A 1 167 ? 30.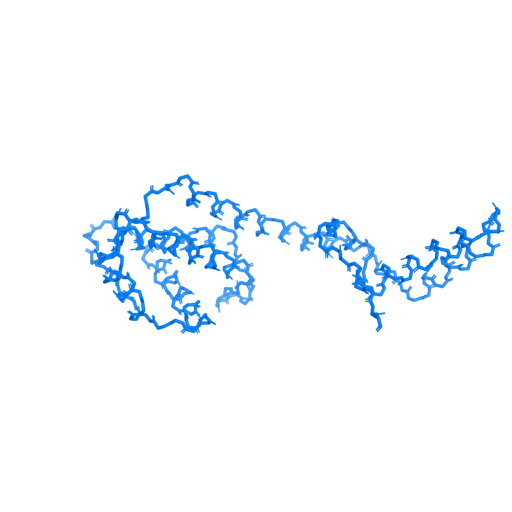140 -15.427 -11.180 1.00 63.78 167 VAL A N 1
ATOM 1241 C CA . VAL A 1 167 ? 29.307 -14.434 -10.491 1.00 63.78 167 VAL A CA 1
ATOM 1242 C C . VAL A 1 167 ? 28.603 -13.530 -11.501 1.00 63.78 167 VAL A C 1
ATOM 1244 O O . VAL A 1 167 ? 27.396 -13.343 -11.386 1.00 63.78 167 VAL A O 1
ATOM 1247 N N . LEU A 1 168 ? 29.297 -13.032 -12.527 1.00 67.38 168 LEU A N 1
ATOM 1248 C CA . LEU A 1 168 ? 28.693 -12.202 -13.575 1.00 67.38 168 LEU A CA 1
ATOM 1249 C C . LEU A 1 168 ? 27.590 -12.953 -14.344 1.00 67.38 168 LEU A C 1
ATOM 1251 O O . LEU A 1 168 ? 26.527 -12.396 -14.612 1.00 67.38 168 LEU A O 1
ATOM 1255 N N . THR A 1 169 ? 27.807 -14.240 -14.623 1.00 64.75 169 THR A N 1
ATOM 1256 C CA . THR A 1 169 ? 26.848 -15.128 -15.306 1.00 64.75 169 THR A CA 1
ATOM 1257 C C . THR A 1 169 ? 25.620 -15.416 -14.444 1.00 64.75 169 THR A C 1
ATOM 1259 O O . THR A 1 169 ? 24.489 -15.384 -14.927 1.00 64.75 169 THR A O 1
ATOM 1262 N N . LEU A 1 170 ? 25.824 -15.674 -13.150 1.00 62.44 170 LEU A N 1
ATOM 1263 C CA . LEU A 1 170 ? 24.738 -15.902 -12.199 1.00 62.44 170 LEU A CA 1
ATOM 1264 C C . LEU A 1 170 ? 23.934 -14.622 -11.948 1.00 62.44 170 LEU A C 1
ATOM 1266 O O . LEU A 1 170 ? 22.707 -14.681 -11.932 1.00 62.44 170 LEU A O 1
ATOM 1270 N N . LEU A 1 171 ? 24.593 -13.465 -11.816 1.00 64.25 171 LEU A N 1
ATOM 1271 C CA . LEU A 1 171 ? 23.942 -12.154 -11.705 1.00 64.25 171 LEU A CA 1
ATOM 1272 C C . LEU A 1 171 ? 23.108 -11.842 -12.953 1.00 64.25 171 LEU A C 1
ATOM 1274 O O . LEU A 1 171 ? 21.983 -11.365 -12.837 1.00 64.25 171 LEU A O 1
ATOM 1278 N N . TRP A 1 172 ? 23.615 -12.181 -14.139 1.00 62.56 172 TRP A N 1
ATOM 1279 C CA . TRP A 1 172 ? 22.865 -12.072 -15.387 1.00 62.56 172 TRP A CA 1
ATOM 1280 C C . TRP A 1 172 ? 21.616 -12.967 -15.397 1.00 62.56 172 TRP A C 1
ATOM 1282 O O . TRP A 1 172 ? 20.511 -12.474 -15.616 1.00 62.56 172 TRP A O 1
ATOM 1292 N N . HIS A 1 173 ? 21.756 -14.263 -15.102 1.00 57.53 173 HIS A N 1
ATOM 1293 C CA . HIS A 1 173 ? 20.629 -15.204 -15.137 1.00 57.53 173 HIS A CA 1
ATOM 1294 C C . HIS A 1 173 ? 19.570 -14.957 -14.059 1.00 57.53 173 HIS A C 1
ATOM 1296 O O . HIS A 1 173 ? 18.398 -15.246 -14.286 1.00 57.53 173 HIS A O 1
ATOM 1302 N N . THR A 1 174 ? 19.963 -14.446 -12.891 1.00 54.09 174 THR A N 1
ATOM 1303 C CA . THR A 1 174 ? 19.036 -14.218 -11.773 1.00 54.09 174 THR A CA 1
ATOM 1304 C C . THR A 1 174 ? 18.348 -12.857 -11.826 1.00 54.09 174 THR A C 1
ATOM 1306 O O . THR A 1 174 ? 17.265 -12.716 -11.263 1.00 54.09 174 THR A O 1
ATOM 1309 N N . ILE A 1 175 ? 18.942 -11.863 -12.497 1.00 57.19 175 ILE A N 1
ATOM 1310 C CA . ILE A 1 175 ? 18.497 -10.464 -12.412 1.00 57.19 175 ILE A CA 1
ATOM 1311 C C . ILE A 1 175 ? 18.151 -9.876 -13.799 1.00 57.19 175 ILE A C 1
ATOM 1313 O O . ILE A 1 175 ? 17.416 -8.898 -13.890 1.00 57.19 175 ILE A O 1
ATOM 1317 N N . GLY A 1 176 ? 18.600 -10.479 -14.905 1.00 54.34 176 GLY A N 1
ATOM 1318 C CA . GLY A 1 176 ? 18.182 -10.151 -16.278 1.00 54.34 176 GLY A CA 1
ATOM 1319 C C . GLY A 1 176 ? 18.689 -8.814 -16.837 1.00 54.34 176 GLY A C 1
ATOM 1320 O O . GLY A 1 176 ? 18.770 -8.664 -18.053 1.00 54.34 176 GLY A O 1
ATOM 1321 N N . ARG A 1 177 ? 19.066 -7.843 -15.990 1.00 55.00 177 ARG A N 1
ATOM 1322 C CA . ARG A 1 177 ? 19.757 -6.597 -16.367 1.00 55.00 177 ARG A CA 1
ATOM 1323 C C . ARG A 1 177 ? 20.733 -6.163 -15.279 1.00 55.00 177 ARG A C 1
ATOM 1325 O O . ARG A 1 177 ? 20.437 -6.245 -14.092 1.00 55.00 177 ARG A O 1
ATOM 1332 N N . ALA A 1 178 ? 21.872 -5.600 -15.682 1.00 49.81 178 ALA A N 1
ATOM 1333 C CA . ALA A 1 178 ? 22.887 -5.108 -14.747 1.00 49.81 178 ALA A CA 1
ATOM 1334 C C . ALA A 1 178 ? 22.352 -4.025 -13.785 1.00 49.81 178 ALA A C 1
ATOM 1336 O O . ALA A 1 178 ? 22.756 -3.986 -12.626 1.00 49.81 178 ALA A O 1
ATOM 1337 N N . ILE A 1 179 ? 21.403 -3.186 -14.224 1.00 51.12 179 ILE A N 1
ATOM 1338 C CA . ILE A 1 179 ? 20.801 -2.126 -13.392 1.00 51.12 179 ILE A CA 1
ATOM 1339 C C . ILE A 1 179 ? 19.970 -2.671 -12.226 1.00 51.12 179 ILE A C 1
ATOM 1341 O O . ILE A 1 179 ? 19.866 -2.033 -11.181 1.00 51.12 179 ILE A O 1
ATOM 1345 N N . ASP A 1 180 ? 19.433 -3.882 -12.372 1.00 50.19 180 ASP A N 1
ATOM 1346 C CA . ASP A 1 180 ? 18.582 -4.491 -11.359 1.00 50.19 180 ASP A CA 1
ATOM 1347 C C . ASP A 1 180 ? 19.410 -4.986 -10.145 1.00 50.19 180 ASP A C 1
ATOM 1349 O O . ASP A 1 180 ? 18.871 -5.211 -9.059 1.00 50.19 180 ASP A O 1
ATOM 1353 N N . THR A 1 181 ? 20.748 -5.024 -10.264 1.00 51.41 181 THR A N 1
ATOM 1354 C CA . THR A 1 181 ? 21.666 -5.243 -9.129 1.00 51.41 181 THR A CA 1
ATOM 1355 C C . THR A 1 181 ? 21.613 -4.113 -8.097 1.00 51.41 181 THR A C 1
ATOM 1357 O O . THR A 1 181 ? 21.803 -4.367 -6.908 1.00 51.41 181 THR A O 1
ATOM 1360 N N . CYS A 1 182 ? 21.265 -2.884 -8.505 1.00 51.53 182 CYS A N 1
ATOM 1361 C CA . CYS A 1 182 ? 21.050 -1.766 -7.585 1.00 51.53 182 CYS A CA 1
ATOM 1362 C C . CYS A 1 182 ? 19.812 -1.964 -6.690 1.00 51.53 182 CYS A C 1
ATOM 1364 O O . CYS A 1 182 ? 19.691 -1.294 -5.664 1.00 51.53 182 CYS A O 1
ATOM 1366 N N . PHE A 1 183 ? 18.907 -2.883 -7.054 1.00 49.19 183 PHE A N 1
ATOM 1367 C CA . PHE A 1 183 ? 17.685 -3.198 -6.304 1.00 49.19 183 PHE A CA 1
ATOM 1368 C C . PHE A 1 183 ? 17.810 -4.441 -5.421 1.00 49.19 183 PHE A C 1
ATOM 1370 O O . PHE A 1 183 ? 16.961 -4.668 -4.555 1.00 49.19 183 PHE A O 1
ATOM 1377 N N . ALA A 1 184 ? 18.877 -5.226 -5.577 1.00 46.44 184 ALA A N 1
ATOM 1378 C CA . ALA A 1 184 ? 19.129 -6.392 -4.745 1.00 46.44 184 ALA A CA 1
ATOM 1379 C C . ALA A 1 184 ? 19.680 -5.960 -3.376 1.00 46.44 184 ALA A C 1
ATOM 1381 O O . ALA A 1 184 ? 20.866 -5.673 -3.206 1.00 46.44 184 ALA A O 1
ATOM 1382 N N . ARG A 1 185 ? 18.822 -5.929 -2.350 1.00 51.00 185 ARG A N 1
ATOM 1383 C CA . ARG A 1 185 ? 19.291 -5.758 -0.967 1.00 51.00 185 ARG A CA 1
ATOM 1384 C C . ARG A 1 185 ? 19.898 -7.062 -0.470 1.00 51.00 185 ARG A C 1
ATOM 1386 O O . ARG A 1 185 ? 19.301 -8.122 -0.627 1.00 51.00 185 ARG A O 1
ATOM 1393 N N . LYS A 1 186 ? 21.032 -6.976 0.235 1.00 44.06 186 LYS A N 1
ATOM 1394 C CA . LYS A 1 186 ? 21.716 -8.133 0.850 1.00 44.06 186 LYS A CA 1
ATOM 1395 C C . LYS A 1 186 ? 20.777 -9.011 1.694 1.00 44.06 186 LYS A C 1
ATOM 1397 O O . LYS A 1 186 ? 20.961 -10.216 1.749 1.00 44.06 186 LYS A O 1
ATOM 1402 N N . SER A 1 187 ? 19.752 -8.423 2.316 1.00 44.72 187 SER A N 1
ATOM 1403 C CA . SER A 1 187 ? 18.745 -9.141 3.112 1.00 44.72 187 SER A CA 1
ATOM 1404 C C . SER A 1 187 ? 17.721 -9.939 2.295 1.00 44.72 187 SER A C 1
ATOM 1406 O O . SER A 1 187 ? 16.919 -10.653 2.883 1.00 44.72 187 SER A O 1
ATOM 1408 N N . GLN A 1 188 ? 17.689 -9.779 0.972 1.00 45.44 188 GLN A N 1
ATOM 1409 C CA . GLN A 1 188 ? 16.764 -10.466 0.062 1.00 45.44 188 GLN A CA 1
ATOM 1410 C C . GLN A 1 188 ? 17.428 -11.642 -0.670 1.00 45.44 188 GLN A C 1
ATOM 1412 O O . GLN A 1 188 ? 16.769 -12.315 -1.455 1.00 45.44 188 GLN A O 1
ATOM 1417 N N . LEU A 1 189 ? 18.714 -11.898 -0.411 1.00 49.50 189 LEU A N 1
ATOM 1418 C CA . LEU A 1 189 ? 19.475 -12.998 -0.996 1.00 49.50 189 LEU A CA 1
ATOM 1419 C C . LEU A 1 189 ? 19.774 -14.037 0.090 1.00 49.50 189 LEU A C 1
ATOM 1421 O O . LEU A 1 189 ? 20.403 -13.720 1.099 1.00 49.50 189 LEU A O 1
ATOM 1425 N N . SER A 1 190 ? 19.346 -15.280 -0.122 1.00 50.66 190 SER A N 1
ATOM 1426 C CA . SER A 1 190 ? 19.703 -16.421 0.727 1.00 50.66 190 SER A CA 1
ATOM 1427 C C . SER A 1 190 ? 20.248 -17.559 -0.125 1.00 50.66 190 SER A C 1
ATOM 1429 O O . SER A 1 190 ? 19.652 -17.904 -1.143 1.00 50.66 190 SER A O 1
ATOM 1431 N N . ILE A 1 191 ? 21.351 -18.162 0.312 1.00 51.78 191 ILE A N 1
ATOM 1432 C CA . ILE A 1 191 ? 21.913 -19.361 -0.312 1.00 51.78 191 ILE A CA 1
ATOM 1433 C C . ILE A 1 191 ? 21.245 -20.569 0.344 1.00 51.78 191 ILE A C 1
ATOM 1435 O O . ILE A 1 191 ? 21.455 -20.818 1.529 1.00 51.78 191 ILE A O 1
ATOM 1439 N N . ALA A 1 192 ? 20.434 -21.304 -0.415 1.00 40.97 192 ALA A N 1
ATOM 1440 C CA . ALA A 1 192 ? 19.938 -22.607 0.004 1.00 40.97 192 ALA A CA 1
ATOM 1441 C C . ALA A 1 192 ? 20.886 -23.684 -0.536 1.00 40.97 192 ALA A C 1
ATOM 1443 O O . ALA A 1 192 ? 21.011 -23.856 -1.747 1.00 40.97 192 ALA A O 1
ATOM 1444 N N . THR A 1 193 ? 21.573 -24.395 0.354 1.00 39.56 193 THR A N 1
ATOM 1445 C CA . THR A 1 193 ? 22.318 -25.604 -0.008 1.00 39.56 193 THR A CA 1
ATOM 1446 C C . THR A 1 193 ? 21.344 -26.773 -0.016 1.00 39.56 193 THR A C 1
ATOM 1448 O O . THR A 1 193 ? 20.806 -27.121 1.036 1.00 39.56 193 THR A O 1
ATOM 1451 N N . SER A 1 194 ? 21.096 -27.366 -1.185 1.00 40.50 194 SER A N 1
ATOM 1452 C CA . SER A 1 194 ? 20.432 -28.671 -1.233 1.00 40.50 194 SER A CA 1
ATOM 1453 C C . SER A 1 194 ? 21.397 -29.700 -0.656 1.00 40.50 194 SER A C 1
ATOM 1455 O O . SER A 1 194 ? 22.506 -29.840 -1.174 1.00 40.50 194 SER A O 1
ATOM 1457 N N . GLY A 1 195 ? 20.989 -30.348 0.436 1.00 38.44 195 GLY A N 1
ATOM 1458 C CA . GLY A 1 195 ? 21.600 -31.595 0.896 1.00 38.44 195 GLY A CA 1
ATOM 1459 C C . GLY A 1 195 ? 21.207 -32.760 0.003 1.00 38.44 195 GLY A C 1
ATOM 1460 O O . GLY A 1 195 ? 20.183 -32.624 -0.710 1.00 38.44 195 GLY A O 1
#

Foldseek 3Di:
DDFDDDPPDDDPVLVVLLVVLVVLLCVLCVVVVHDPCVVVVLLVVPVVDPQVSLVVVLVSLLSSLVSLLADADPPPRHRDDLVSSLSSSVSVLVRVCVSCVPSNPPVVSSVVSSVVSSVSSVVVVVVVVVVVPDPDFCDPVNLVVVLCCLCPVDPPHDPVSVVVNVVVVVCCVVQVGPVSVVVDDPVNDDDDDDD

Secondary structure (DSSP, 8-state):
-------S---HHHHHHHHHHHHHHHHHHHHTT--THHHHHHHHHHHHS-STTHHHHHHHHHHHHHHHHTPBPTTTSSBPPHHHHHHHHHHHHHHHHHH-TTTS--HHHHHHHHHHHHHHHHHHHHHHHHHTS-PPP--HHHHHHHHHIIIII-SS-SHHHHHHHHHHHHHHHHHSSGGGGGG--GGG-------

pLDDT: mean 71.43, std 17.77, range [38.44, 96.81]

Sequence (195 aa):
MQRASRGTAAPKGTAGQEAAAMKYFGDFLQHVGMQE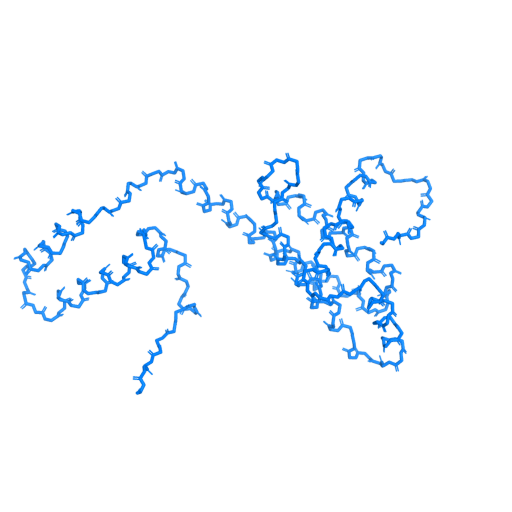SALDEMNLALVAAGPAPSQNLYSLLTAFSIYLQSKPNVRSGELLAKATAVGYMSQVTNMLQERFPTHLQDNKRIAKISDKMAGAIAERNLLANMHTRDAPGCKLEDLVVLMQELAIGGVGGGYKSVHDVAVLTLLWHTIGRAIDTCFARKSQLSIATSG